Protein AF-A0A1R1YCR0-F1 (afdb_monomer_lite)

Structure (mmCIF, N/CA/C/O backbone):
data_AF-A0A1R1YCR0-F1
#
_entry.id   AF-A0A1R1YCR0-F1
#
loop_
_atom_site.group_PDB
_atom_site.id
_atom_site.type_symbol
_atom_site.label_atom_id
_atom_site.label_alt_id
_atom_site.label_comp_id
_atom_site.label_asym_id
_atom_site.label_entity_id
_atom_site.label_seq_id
_atom_site.pdbx_PDB_ins_code
_atom_site.Cartn_x
_atom_site.Cartn_y
_atom_site.Cartn_z
_atom_site.occupancy
_atom_site.B_iso_or_equiv
_atom_site.auth_seq_id
_atom_site.auth_comp_id
_atom_site.auth_asym_id
_atom_site.auth_atom_id
_atom_site.pdbx_PDB_model_num
ATOM 1 N N . MET A 1 1 ? -35.365 13.273 9.757 1.00 37.97 1 MET A N 1
ATOM 2 C CA . MET A 1 1 ? -34.864 12.516 8.587 1.00 37.97 1 MET A CA 1
ATOM 3 C C . MET A 1 1 ? -34.464 13.477 7.478 1.00 37.97 1 MET A C 1
ATOM 5 O O . MET A 1 1 ? -35.337 13.947 6.767 1.00 37.97 1 MET A O 1
ATOM 9 N N . ARG A 1 2 ? -33.170 13.772 7.326 1.00 24.50 2 ARG A N 1
ATOM 10 C CA . ARG A 1 2 ? -32.570 14.196 6.050 1.00 24.50 2 ARG A CA 1
ATOM 11 C C . ARG A 1 2 ? -31.136 13.676 6.030 1.00 24.50 2 ARG A C 1
ATOM 13 O O . ARG A 1 2 ? -30.317 14.077 6.846 1.00 24.50 2 ARG A O 1
ATOM 20 N N . CYS A 1 3 ? -30.905 12.703 5.159 1.00 26.38 3 CYS A N 1
ATOM 21 C CA . CYS A 1 3 ? -29.609 12.117 4.869 1.00 26.38 3 CYS A CA 1
ATOM 22 C C . CYS A 1 3 ? -29.002 12.961 3.743 1.00 26.38 3 CYS A C 1
ATOM 24 O O . CYS A 1 3 ? -29.562 12.992 2.650 1.00 26.38 3 CYS A O 1
ATOM 26 N N . SER A 1 4 ? -27.913 13.677 4.018 1.00 25.14 4 SER A N 1
ATOM 27 C CA . SER A 1 4 ? -27.133 14.367 2.988 1.00 25.14 4 SER A CA 1
ATOM 28 C C . SER A 1 4 ? -25.789 13.665 2.864 1.00 25.14 4 SER A C 1
ATOM 30 O O . SER A 1 4 ? -24.899 13.829 3.695 1.00 25.14 4 SER A O 1
ATOM 32 N N . ILE A 1 5 ? -25.679 12.841 1.827 1.00 32.78 5 ILE A N 1
ATOM 33 C CA . ILE A 1 5 ? -24.455 12.177 1.395 1.00 32.78 5 ILE A CA 1
ATOM 34 C C . ILE A 1 5 ? -23.605 13.232 0.678 1.00 32.78 5 ILE A C 1
ATOM 36 O O . ILE A 1 5 ? -23.916 13.620 -0.445 1.00 32.78 5 ILE A O 1
ATOM 40 N N . PHE A 1 6 ? -22.530 13.705 1.310 1.00 28.47 6 PHE A N 1
ATOM 41 C CA . PHE A 1 6 ? -21.482 14.451 0.610 1.00 28.47 6 PHE A CA 1
ATOM 42 C C . PHE A 1 6 ? -20.496 13.455 -0.001 1.00 28.47 6 PHE A C 1
ATOM 44 O O . PHE A 1 6 ? -19.500 13.057 0.599 1.00 28.47 6 PHE A O 1
ATOM 51 N N . MET A 1 7 ? -20.808 13.032 -1.222 1.00 32.19 7 MET A N 1
ATOM 52 C CA . MET A 1 7 ? -19.907 12.270 -2.072 1.00 32.19 7 MET A CA 1
ATOM 53 C C . MET A 1 7 ? -18.959 13.257 -2.759 1.00 32.19 7 MET A C 1
ATOM 55 O O . MET A 1 7 ? -19.236 13.766 -3.842 1.00 32.19 7 MET A O 1
ATOM 59 N N . SER A 1 8 ? -17.857 13.594 -2.090 1.00 30.38 8 SER A N 1
ATOM 60 C CA . SER A 1 8 ? -16.834 14.464 -2.669 1.00 30.38 8 SER A CA 1
ATOM 61 C C . SER A 1 8 ? -15.966 13.650 -3.633 1.00 30.38 8 SER A C 1
ATOM 63 O O . SER A 1 8 ? -14.950 13.067 -3.255 1.00 30.38 8 SER A O 1
ATOM 65 N N . TYR A 1 9 ? -16.404 13.556 -4.888 1.00 34.84 9 TYR A N 1
ATOM 66 C CA . TYR A 1 9 ? -15.553 13.129 -5.993 1.00 34.84 9 TYR A CA 1
ATOM 67 C C . TYR A 1 9 ? -14.630 14.284 -6.377 1.00 34.84 9 TYR A C 1
ATOM 69 O O . TYR A 1 9 ? -15.031 15.199 -7.093 1.00 34.84 9 TYR A O 1
ATOM 77 N N . LEU A 1 10 ? -13.372 14.231 -5.941 1.00 33.31 10 LEU A N 1
ATOM 78 C CA . LEU A 1 10 ? -12.332 15.082 -6.513 1.00 33.31 10 LEU A CA 1
ATOM 79 C C . LEU A 1 10 ? -1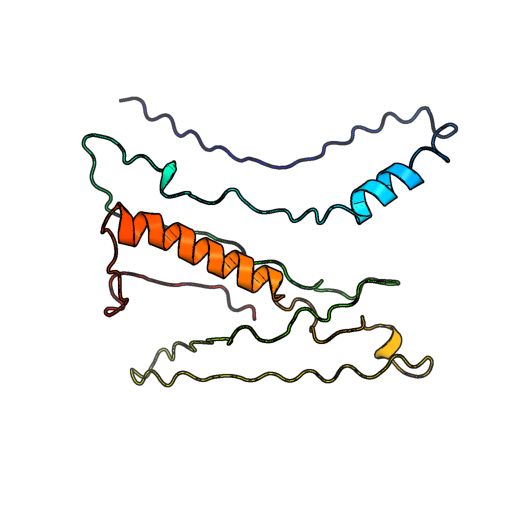1.817 14.427 -7.804 1.00 33.31 10 LEU A C 1
ATOM 81 O O . LEU A 1 10 ? -10.809 13.724 -7.824 1.00 33.31 10 LEU A O 1
ATOM 85 N N . LEU A 1 11 ? -12.563 14.629 -8.887 1.00 34.69 11 LEU A N 1
ATOM 86 C CA . LEU A 1 11 ? -12.087 14.419 -10.250 1.00 34.69 11 LEU A CA 1
ATOM 87 C C . LEU A 1 11 ? -11.070 15.522 -10.563 1.00 34.69 11 LEU A C 1
ATOM 89 O O . LEU A 1 11 ? -11.429 16.687 -10.714 1.00 34.69 11 LEU A O 1
ATOM 93 N N . CYS A 1 12 ? -9.790 15.166 -10.669 1.00 30.70 12 CYS A N 1
ATOM 94 C CA . CYS A 1 12 ? -8.795 16.043 -11.276 1.00 30.70 12 CYS A CA 1
ATOM 95 C C . CYS A 1 12 ? -9.013 16.028 -12.798 1.00 30.70 12 CYS A C 1
ATOM 97 O O . CYS A 1 12 ? -8.368 15.276 -13.524 1.00 30.70 12 CYS A O 1
ATOM 99 N N . THR A 1 13 ? -9.987 16.798 -13.282 1.00 32.66 13 THR A N 1
ATOM 100 C CA . THR A 1 13 ? -10.153 17.074 -14.713 1.00 32.66 13 THR A CA 1
ATOM 101 C C . THR A 1 13 ? -9.467 18.391 -15.039 1.00 32.66 13 THR A C 1
ATOM 103 O O . THR A 1 13 ? -10.007 19.462 -14.763 1.00 32.66 13 THR A O 1
ATOM 106 N N . VAL A 1 14 ? -8.292 18.326 -15.663 1.00 36.25 14 VAL A N 1
ATOM 107 C CA . VAL A 1 14 ? -7.721 19.474 -16.374 1.00 36.25 14 VAL A CA 1
ATOM 108 C C . VAL A 1 14 ? -8.507 19.624 -17.679 1.00 36.25 14 VAL A C 1
ATOM 110 O O . VAL A 1 14 ? -8.247 18.928 -18.656 1.00 36.25 14 VAL A O 1
ATOM 113 N N . ARG A 1 15 ? -9.523 20.495 -17.697 1.00 32.22 15 ARG A N 1
ATOM 114 C CA . ARG A 1 15 ? -10.155 20.948 -18.946 1.00 32.22 15 ARG A CA 1
ATOM 115 C C . ARG A 1 15 ? -9.304 22.079 -19.523 1.00 32.22 15 ARG A C 1
ATOM 117 O O . ARG A 1 15 ? -9.422 23.216 -19.081 1.00 32.22 15 ARG A O 1
ATOM 124 N N . MET A 1 16 ? -8.466 21.779 -20.513 1.00 36.22 16 MET A N 1
ATOM 125 C CA . MET A 1 16 ? -7.942 22.808 -21.413 1.00 36.22 16 MET A CA 1
ATOM 126 C C . MET A 1 16 ? -8.961 23.042 -22.529 1.00 36.22 16 MET A C 1
ATOM 128 O O . MET A 1 16 ? -9.135 22.206 -23.412 1.00 36.22 16 MET A O 1
ATOM 132 N N . ALA A 1 17 ? -9.666 24.170 -22.464 1.00 34.94 17 ALA A N 1
ATOM 133 C CA . ALA A 1 17 ? -10.416 24.689 -23.597 1.00 34.94 17 ALA A CA 1
ATOM 134 C C . ALA A 1 17 ? -9.426 25.411 -24.520 1.00 34.94 17 ALA A C 1
ATOM 136 O O . ALA A 1 17 ? -8.922 26.479 -24.175 1.00 34.94 17 ALA A O 1
ATOM 137 N N . TYR A 1 18 ? -9.119 24.822 -25.674 1.00 36.84 18 TYR A N 1
ATOM 138 C CA . TYR A 1 18 ? -8.359 25.506 -26.716 1.00 36.84 18 TYR A CA 1
ATOM 139 C C . TYR A 1 18 ? -9.325 26.277 -27.617 1.00 36.84 18 TYR A C 1
ATOM 141 O O . TYR A 1 18 ? -10.106 25.682 -28.357 1.00 36.84 18 TYR A O 1
ATOM 149 N N . SER A 1 19 ? -9.259 27.607 -27.544 1.00 33.28 19 SER A N 1
ATOM 150 C CA . SER A 1 19 ? -9.760 28.488 -28.599 1.00 33.28 19 SER A CA 1
ATOM 151 C C . SER A 1 19 ? -8.735 28.500 -29.736 1.00 33.28 19 SER A C 1
ATOM 153 O O . SER A 1 19 ? -7.570 28.861 -29.539 1.00 33.28 19 SER A O 1
ATOM 155 N N . LEU A 1 20 ? -9.156 28.037 -30.910 1.00 42.62 20 LEU A N 1
ATOM 156 C CA . LEU A 1 20 ? -8.367 27.990 -32.138 1.00 42.62 20 LEU A CA 1
ATOM 157 C C . LEU A 1 20 ? -8.283 29.389 -32.762 1.00 42.62 20 LEU A C 1
ATOM 159 O O . LEU A 1 20 ? -8.984 29.657 -33.727 1.00 42.62 20 LEU A O 1
ATOM 163 N N . GLU A 1 21 ? -7.441 30.287 -32.241 1.00 42.59 21 GLU A N 1
ATOM 164 C CA . GLU A 1 21 ? -7.148 31.516 -33.008 1.00 42.59 21 GLU A CA 1
ATOM 165 C C . GLU A 1 21 ? -5.769 32.167 -32.819 1.00 42.59 21 GLU A C 1
ATOM 167 O O . GLU A 1 21 ? -5.500 33.209 -33.409 1.00 42.59 21 GLU A O 1
ATOM 172 N N . LYS A 1 22 ? -4.824 31.583 -32.070 1.00 38.47 22 LYS A N 1
ATOM 173 C CA . LYS A 1 22 ? -3.468 32.169 -31.953 1.00 38.47 22 LYS A CA 1
ATOM 174 C C . LYS A 1 22 ? -2.359 31.121 -31.964 1.00 38.47 22 LYS A C 1
ATOM 176 O O . LYS A 1 22 ? -1.736 30.848 -30.944 1.00 38.47 22 LYS A O 1
ATOM 181 N N . GLN A 1 23 ? -2.076 30.555 -33.138 1.00 46.12 23 GLN A N 1
ATOM 182 C CA . GLN A 1 23 ? -1.000 29.567 -33.320 1.00 46.12 23 GLN A CA 1
ATOM 183 C C . GLN A 1 23 ? 0.409 30.151 -33.546 1.00 46.12 23 GLN A C 1
ATOM 185 O O . GLN A 1 23 ? 1.353 29.383 -33.688 1.00 46.12 23 GLN A O 1
ATOM 190 N N . HIS A 1 24 ? 0.616 31.473 -33.512 1.00 40.09 24 HIS A N 1
ATOM 191 C CA . HIS A 1 24 ? 1.923 32.052 -33.873 1.00 40.09 24 HIS A CA 1
ATOM 192 C C . HIS A 1 24 ? 2.760 32.677 -32.742 1.00 40.09 24 HIS A C 1
ATOM 194 O O . HIS A 1 24 ? 3.858 33.147 -33.018 1.00 40.09 24 HIS A O 1
ATOM 200 N N . ILE A 1 25 ? 2.321 32.641 -31.474 1.00 40.03 25 ILE A N 1
ATOM 201 C CA . ILE A 1 25 ? 3.043 33.304 -30.357 1.00 40.03 25 ILE A CA 1
ATOM 202 C C . ILE A 1 25 ? 3.624 32.313 -29.313 1.00 40.03 25 ILE A C 1
ATOM 204 O O . ILE A 1 25 ? 4.349 32.708 -28.408 1.00 40.03 25 ILE A O 1
ATOM 208 N N . PHE A 1 26 ? 3.418 30.999 -29.451 1.00 41.28 26 PHE A N 1
ATOM 209 C CA . PHE A 1 26 ? 3.773 30.014 -28.410 1.00 41.28 26 PHE A CA 1
ATOM 210 C C . PHE A 1 26 ? 4.989 29.128 -28.730 1.00 41.28 26 PHE A C 1
ATOM 212 O O . PHE A 1 26 ? 4.932 27.918 -28.528 1.00 41.28 26 PHE A O 1
ATOM 219 N N . LYS A 1 27 ? 6.102 29.689 -29.222 1.00 47.81 27 LYS A N 1
ATOM 220 C CA . LYS A 1 27 ? 7.340 28.895 -29.393 1.00 47.81 27 LYS A CA 1
ATOM 221 C C . LYS A 1 27 ? 8.345 28.990 -28.240 1.00 47.81 27 LYS A C 1
ATOM 223 O O . LYS A 1 27 ? 9.066 28.027 -28.040 1.00 47.81 27 LYS A O 1
ATOM 228 N N . ASN A 1 28 ? 8.324 30.047 -27.420 1.00 48.44 28 ASN A N 1
ATOM 229 C CA . ASN A 1 28 ? 9.403 30.277 -26.439 1.00 48.44 28 ASN A CA 1
ATOM 230 C C . ASN A 1 28 ? 8.971 30.282 -24.958 1.00 48.44 28 ASN A C 1
ATOM 232 O O . ASN A 1 28 ? 9.817 30.427 -24.090 1.00 48.44 28 ASN A O 1
ATOM 236 N N . ALA A 1 29 ? 7.683 30.108 -24.638 1.00 45.75 29 ALA A N 1
ATOM 237 C CA . ALA A 1 29 ? 7.198 30.101 -23.245 1.00 45.75 29 ALA A CA 1
ATOM 238 C C . ALA A 1 29 ? 7.023 28.690 -22.643 1.00 45.75 29 ALA A C 1
ATOM 240 O O . ALA A 1 29 ? 6.578 28.557 -21.506 1.00 45.75 29 ALA A O 1
ATOM 241 N N . ASN A 1 30 ? 7.331 27.633 -23.405 1.00 52.78 30 ASN A N 1
ATOM 242 C CA . ASN A 1 30 ? 7.097 26.249 -22.981 1.00 52.78 30 ASN A CA 1
ATOM 243 C C . ASN A 1 30 ? 8.341 25.556 -22.406 1.00 52.78 30 ASN A C 1
ATOM 245 O O . ASN A 1 30 ? 8.176 24.699 -21.546 1.00 52.78 30 ASN A O 1
ATOM 249 N N . GLU A 1 31 ? 9.566 25.908 -22.803 1.00 50.88 31 GLU A N 1
ATOM 250 C CA . GLU A 1 31 ? 10.759 25.193 -22.311 1.00 50.88 31 GLU A CA 1
ATOM 251 C C . GLU A 1 31 ? 10.987 25.386 -20.806 1.00 50.88 31 GLU A C 1
ATOM 253 O O . GLU A 1 31 ? 11.139 24.396 -20.091 1.00 50.88 31 GLU A O 1
ATOM 258 N N . ASP A 1 32 ? 10.877 26.614 -20.294 1.00 49.25 32 ASP A N 1
ATOM 259 C CA . ASP A 1 32 ? 11.042 26.894 -18.859 1.00 49.25 32 ASP A CA 1
ATOM 260 C C . ASP A 1 32 ? 9.921 26.289 -18.000 1.00 49.25 32 ASP A C 1
ATOM 262 O O . ASP A 1 32 ? 10.157 25.816 -16.883 1.00 49.25 32 ASP A O 1
ATOM 266 N N . TYR A 1 33 ? 8.687 26.239 -18.518 1.00 50.44 33 TYR A N 1
ATOM 267 C CA . TYR A 1 33 ? 7.570 25.631 -17.793 1.00 50.44 33 TYR A CA 1
ATOM 268 C C . TYR A 1 33 ? 7.761 24.115 -17.671 1.00 50.44 33 TYR A C 1
ATOM 270 O O . TYR A 1 33 ? 7.597 23.569 -16.577 1.00 50.44 33 TYR A O 1
ATOM 278 N N . PHE A 1 34 ? 8.187 23.451 -18.751 1.00 49.53 34 PHE A N 1
ATOM 279 C CA . PHE A 1 34 ? 8.523 22.026 -18.744 1.00 49.53 34 PHE A CA 1
ATOM 280 C C . PHE A 1 34 ? 9.769 21.718 -17.896 1.00 49.53 34 PHE A C 1
ATOM 282 O O . 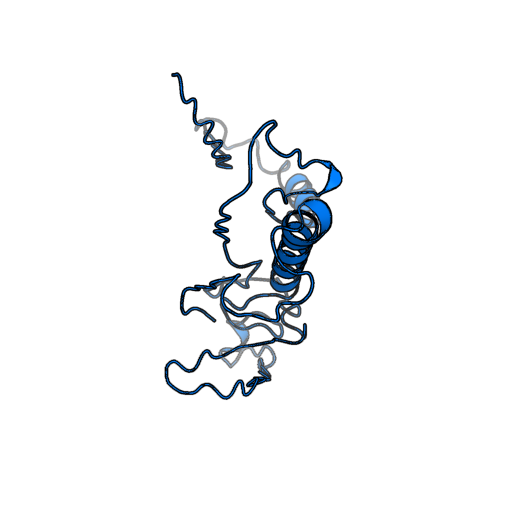PHE A 1 34 ? 9.766 20.719 -17.174 1.00 49.53 34 PHE A O 1
ATOM 289 N N . HIS A 1 35 ? 10.783 22.591 -17.878 1.00 49.78 35 HIS A N 1
ATOM 290 C CA . HIS A 1 35 ? 11.936 22.453 -16.979 1.00 49.78 35 HIS A CA 1
ATOM 291 C C . HIS A 1 35 ? 11.533 22.562 -15.497 1.00 49.78 35 HIS A C 1
ATOM 293 O O . HIS A 1 35 ? 11.934 21.721 -14.692 1.00 49.78 35 HIS A O 1
ATOM 299 N N . SER A 1 36 ? 10.639 23.496 -15.142 1.00 46.09 36 SER A N 1
ATOM 300 C CA . SER A 1 36 ? 10.119 23.627 -13.765 1.00 46.09 36 SER A CA 1
ATOM 301 C C . SER A 1 36 ? 9.240 22.448 -13.314 1.00 46.09 36 SER A C 1
ATOM 303 O O . SER A 1 36 ? 9.003 22.252 -12.116 1.00 46.09 36 SER A O 1
ATOM 305 N N . LEU A 1 37 ? 8.691 21.684 -14.265 1.00 49.56 37 LEU A N 1
ATOM 306 C CA . LEU A 1 37 ? 7.943 20.454 -13.999 1.00 49.56 37 LEU A CA 1
ATOM 307 C C . LEU A 1 37 ? 8.885 19.255 -13.840 1.00 49.56 37 LEU A C 1
ATOM 309 O O . LEU A 1 37 ? 8.583 18.368 -13.049 1.00 49.56 37 LEU A O 1
ATOM 313 N N . LYS A 1 38 ? 10.035 19.248 -14.528 1.00 47.62 38 LYS A N 1
ATOM 314 C CA . LYS A 1 38 ? 11.059 18.193 -14.438 1.00 47.62 38 LYS A CA 1
ATOM 315 C C . LYS A 1 38 ? 11.744 18.157 -13.065 1.00 47.62 38 LYS A C 1
ATOM 317 O O . LYS A 1 38 ? 12.094 17.086 -12.585 1.00 47.62 38 LYS A O 1
ATOM 322 N N . GLU A 1 39 ? 11.867 19.305 -12.397 1.00 49.97 39 GLU A N 1
ATOM 323 C CA . GLU A 1 39 ? 12.426 19.400 -11.036 1.00 49.97 39 GLU A CA 1
ATOM 324 C C . GLU A 1 39 ? 11.423 19.072 -9.922 1.00 49.97 39 GLU A C 1
ATOM 326 O O . GLU A 1 39 ? 11.794 18.865 -8.764 1.00 49.97 39 GLU A O 1
ATOM 331 N N . ARG A 1 40 ? 10.131 18.987 -10.248 1.00 50.62 40 ARG A N 1
ATOM 332 C CA . ARG A 1 40 ? 9.087 18.669 -9.281 1.00 50.62 40 ARG A CA 1
ATOM 333 C C . ARG A 1 40 ? 8.624 17.242 -9.517 1.00 50.62 40 ARG A C 1
ATOM 335 O O . ARG A 1 40 ? 7.911 16.955 -10.470 1.00 50.62 40 ARG A O 1
ATOM 342 N N . ASN A 1 41 ? 8.981 16.351 -8.593 1.00 55.56 41 ASN A N 1
ATOM 343 C CA . ASN A 1 41 ? 8.432 14.998 -8.486 1.00 55.56 41 ASN A CA 1
ATOM 344 C C . ASN A 1 41 ? 6.914 15.049 -8.203 1.00 55.56 41 ASN A C 1
ATOM 346 O O . ASN A 1 41 ? 6.457 14.770 -7.089 1.00 55.56 41 ASN A O 1
ATOM 350 N N . PHE A 1 42 ? 6.115 15.424 -9.204 1.00 64.56 42 PHE A N 1
ATOM 351 C CA . PHE A 1 42 ? 4.662 15.455 -9.144 1.00 64.56 42 PHE A CA 1
ATOM 352 C C . PHE A 1 42 ? 4.146 14.024 -9.114 1.00 64.56 42 PHE A C 1
ATOM 354 O O . PHE A 1 42 ? 3.871 13.390 -10.127 1.00 64.56 42 PHE A O 1
ATOM 361 N N . THR A 1 43 ? 4.018 13.498 -7.904 1.00 68.19 43 THR A N 1
ATOM 362 C CA . THR A 1 43 ? 3.353 12.225 -7.676 1.00 68.19 43 THR A CA 1
ATOM 363 C C . THR A 1 43 ? 1.904 12.491 -7.308 1.00 68.19 43 THR A C 1
ATOM 365 O O . THR A 1 43 ? 1.613 13.042 -6.248 1.00 68.19 43 THR A O 1
ATOM 368 N N . CYS A 1 44 ? 0.978 12.074 -8.172 1.00 74.62 44 CYS A N 1
ATOM 369 C CA . CYS A 1 44 ? -0.443 12.066 -7.845 1.00 74.62 44 CYS A CA 1
ATOM 370 C C . CYS A 1 44 ? -0.682 11.075 -6.698 1.00 74.62 44 CYS A C 1
ATOM 372 O O . CYS A 1 44 ? -0.634 9.860 -6.890 1.00 74.62 44 CYS A O 1
ATOM 374 N N . LYS A 1 45 ? -0.914 11.595 -5.492 1.00 80.75 45 LYS A N 1
ATOM 375 C CA . LYS A 1 45 ? -1.235 10.808 -4.299 1.00 80.75 45 LYS A CA 1
ATOM 376 C C . LYS A 1 45 ? -2.572 11.283 -3.752 1.00 80.75 45 LYS A C 1
ATOM 378 O O . LYS A 1 45 ? -2.785 12.481 -3.590 1.00 80.75 45 LYS A O 1
ATOM 383 N N . ALA A 1 46 ? -3.465 10.343 -3.460 1.00 82.56 46 ALA A N 1
ATOM 384 C CA . ALA A 1 46 ? -4.691 10.659 -2.742 1.00 82.56 46 ALA A CA 1
ATOM 385 C C . ALA A 1 46 ? -4.357 11.160 -1.327 1.00 82.56 46 ALA A C 1
ATOM 387 O O . ALA A 1 46 ? -3.367 10.727 -0.724 1.00 82.56 46 ALA A O 1
ATOM 388 N N . LYS A 1 47 ? -5.193 12.058 -0.793 1.00 87.94 47 LYS A N 1
ATOM 389 C CA . LYS A 1 47 ? -5.089 12.490 0.603 1.00 87.94 47 LYS A CA 1
ATOM 390 C C . LYS A 1 47 ? -5.277 11.272 1.510 1.00 87.94 47 LYS A C 1
ATOM 392 O O . LYS A 1 47 ? -6.257 10.543 1.372 1.00 87.94 47 LYS A O 1
ATOM 397 N N . LYS A 1 48 ? -4.326 11.050 2.416 1.00 89.88 48 LYS A N 1
ATOM 398 C CA . LYS A 1 48 ? -4.381 9.971 3.405 1.00 89.88 48 LYS A CA 1
ATOM 399 C C . LYS A 1 48 ? -5.172 10.427 4.627 1.00 89.88 48 LYS A C 1
ATOM 401 O O . LYS A 1 48 ? -5.302 11.623 4.888 1.00 89.88 48 LYS A O 1
ATOM 406 N N . ILE A 1 49 ? -5.715 9.461 5.357 1.00 92.88 49 ILE A N 1
ATOM 407 C CA . ILE A 1 49 ? -6.370 9.712 6.635 1.00 92.88 49 ILE A CA 1
ATOM 408 C C . ILE A 1 49 ? -5.295 9.909 7.709 1.00 92.88 49 ILE A C 1
ATOM 410 O O . ILE A 1 49 ? -4.455 9.042 7.923 1.00 92.88 49 ILE A O 1
ATOM 414 N N . GLU A 1 50 ? -5.291 11.052 8.383 1.00 94.75 50 GLU A N 1
ATOM 415 C CA . GLU A 1 50 ? -4.304 11.327 9.428 1.00 94.75 50 GLU A CA 1
ATOM 416 C C . GLU A 1 50 ? -4.958 11.214 10.798 1.00 94.75 50 GLU A C 1
ATOM 418 O O . GLU A 1 50 ? -5.993 11.837 11.050 1.00 94.75 50 GLU A O 1
ATOM 423 N N . SER A 1 51 ? -4.333 10.449 11.696 1.00 95.19 51 SER A N 1
ATOM 424 C CA . SER A 1 51 ? -4.853 10.200 13.047 1.00 95.19 51 SER A CA 1
ATOM 425 C C . SER A 1 51 ? -5.076 11.497 13.837 1.00 95.19 51 SER A C 1
ATOM 427 O O . SER A 1 51 ? -6.054 11.612 14.575 1.00 95.19 51 SER A O 1
ATOM 429 N N . SER A 1 52 ? -4.246 12.520 13.610 1.00 94.94 52 SER A N 1
ATOM 430 C CA . SER A 1 52 ? -4.389 13.850 14.218 1.00 94.94 52 SER A CA 1
ATOM 431 C C . SER A 1 52 ? -5.647 14.603 13.775 1.00 94.94 52 SER A C 1
ATOM 433 O O . SER A 1 52 ? -6.198 15.371 14.554 1.00 94.94 52 SER A O 1
ATOM 435 N N . THR A 1 53 ? -6.121 14.372 12.548 1.00 95.50 53 THR A N 1
ATOM 436 C CA . THR A 1 53 ? -7.262 15.098 11.954 1.00 95.50 53 THR A CA 1
ATOM 437 C C . THR A 1 53 ? -8.558 14.296 11.935 1.00 95.50 53 THR A C 1
ATOM 439 O O . THR A 1 53 ? -9.614 14.841 11.629 1.00 95.50 53 THR A O 1
ATOM 442 N N . TYR A 1 54 ? -8.493 12.998 12.230 1.00 94.94 54 TYR A N 1
ATOM 443 C CA . TYR A 1 54 ? -9.672 12.148 12.262 1.00 94.94 54 TYR A CA 1
ATOM 444 C C . TYR A 1 54 ? -10.480 12.380 13.540 1.00 94.94 54 TYR A C 1
ATOM 446 O O . TYR A 1 54 ? -9.974 12.139 14.639 1.00 94.94 54 TYR A O 1
ATOM 454 N N . THR A 1 55 ? -11.746 12.758 13.400 1.00 95.38 55 THR A N 1
ATOM 455 C CA . THR A 1 55 ? -12.673 12.928 14.525 1.00 95.38 55 THR A CA 1
ATOM 456 C C . THR A 1 55 ? -13.786 11.886 14.413 1.00 95.38 55 THR A C 1
ATOM 458 O O . THR A 1 55 ? -14.478 11.865 13.393 1.00 95.38 55 THR A O 1
ATOM 461 N N . PRO A 1 56 ? -13.960 11.001 15.414 1.00 93.19 56 PRO A N 1
ATOM 462 C CA . PRO A 1 56 ? -15.096 10.087 15.454 1.00 93.19 56 PRO A CA 1
ATOM 463 C C . PRO A 1 56 ? -16.415 10.857 15.477 1.00 93.19 56 PRO A C 1
ATOM 465 O O . PRO A 1 56 ? -16.500 11.932 16.066 1.00 93.19 56 PRO A O 1
ATOM 468 N N . LEU A 1 57 ? -17.453 10.294 14.865 1.00 94.44 57 LEU A N 1
ATOM 469 C CA . LEU A 1 57 ? -18.790 10.868 14.942 1.00 94.44 57 LEU A CA 1
ATOM 470 C C . LEU A 1 57 ? -19.336 10.713 16.374 1.00 94.44 57 LEU A C 1
ATOM 472 O O . LEU A 1 57 ? -19.348 9.609 16.923 1.00 94.44 57 LEU A O 1
ATOM 476 N N . GLU A 1 58 ? -19.786 11.817 16.969 1.00 95.88 58 GLU A N 1
ATOM 477 C CA . GLU A 1 58 ? -20.335 11.835 18.328 1.00 95.88 58 GLU A CA 1
ATOM 478 C C . GLU A 1 58 ? -21.568 10.933 18.457 1.00 95.88 58 GLU A C 1
ATOM 480 O O . GLU A 1 58 ? -22.364 10.807 17.525 1.00 95.88 58 GLU A O 1
ATOM 485 N N . ASN A 1 59 ? -21.733 10.308 19.628 1.00 96.12 59 ASN A N 1
ATOM 486 C CA . ASN A 1 59 ? -22.851 9.407 19.938 1.00 96.12 59 ASN A CA 1
ATOM 487 C C . ASN A 1 59 ? -23.035 8.269 18.917 1.00 96.12 59 ASN A C 1
ATOM 489 O O . ASN A 1 59 ? -24.154 7.833 18.647 1.00 96.12 59 ASN A O 1
ATOM 493 N N . SER A 1 60 ? -21.935 7.789 18.335 1.00 95.81 60 SER A N 1
ATOM 494 C CA . SER A 1 60 ? -21.945 6.695 17.369 1.00 95.81 60 SER A CA 1
ATOM 495 C C . SER A 1 60 ? -20.855 5.670 17.669 1.00 95.81 60 SER A C 1
ATOM 497 O O . SER A 1 60 ? -19.858 5.962 18.331 1.00 95.81 60 SER A O 1
ATOM 499 N N . THR A 1 61 ? -21.043 4.451 17.167 1.00 95.38 61 THR A N 1
ATOM 500 C CA . THR A 1 61 ? -20.068 3.364 17.284 1.00 95.38 61 THR A CA 1
ATOM 501 C C . THR A 1 61 ? -19.672 2.901 15.891 1.00 95.38 61 THR A C 1
ATOM 503 O O . THR A 1 61 ? -20.528 2.618 15.052 1.00 95.38 61 THR A O 1
ATOM 506 N N . LEU A 1 62 ? -18.366 2.825 15.633 1.00 95.69 62 LEU A N 1
ATOM 507 C CA . LEU A 1 62 ? -17.847 2.277 14.387 1.00 95.69 62 LEU A CA 1
ATOM 508 C C . LEU A 1 62 ? -18.085 0.762 14.361 1.00 95.69 62 LEU A C 1
ATOM 510 O O . LEU A 1 62 ? -17.591 0.047 15.225 1.00 95.69 62 LEU A O 1
ATOM 514 N N . VAL A 1 63 ? -18.823 0.283 13.358 1.00 95.62 63 VAL A N 1
ATOM 515 C CA . VAL A 1 63 ? -19.158 -1.146 13.211 1.00 95.62 63 VAL A CA 1
ATOM 516 C C . VAL A 1 63 ? -18.449 -1.819 12.039 1.00 95.62 63 VAL A C 1
ATOM 518 O O . VAL A 1 63 ? -18.288 -3.036 12.034 1.00 95.62 63 VAL A O 1
ATOM 521 N N . PHE A 1 64 ? -18.038 -1.054 11.024 1.00 95.25 64 PHE A N 1
ATOM 522 C CA . PHE A 1 64 ? -17.483 -1.605 9.792 1.00 95.25 64 PHE A CA 1
ATOM 523 C C . PHE A 1 64 ? -16.630 -0.583 9.038 1.00 95.25 64 PHE A C 1
ATOM 525 O O . PHE A 1 64 ? -16.971 0.598 8.976 1.00 95.2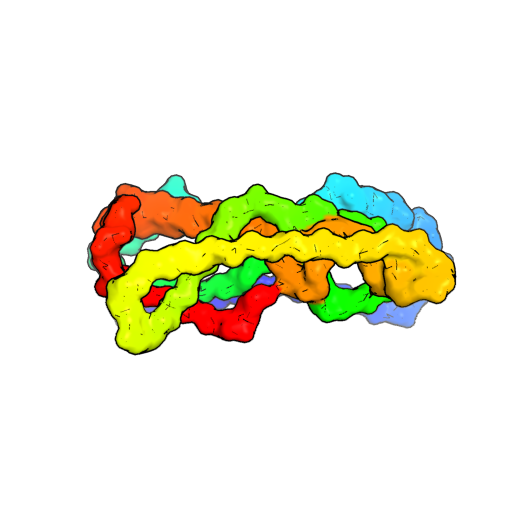5 64 PHE A O 1
ATOM 532 N N . VAL A 1 65 ? -15.547 -1.058 8.418 1.00 95.38 65 VAL A N 1
ATOM 533 C CA . VAL A 1 65 ? -14.671 -0.268 7.545 1.00 95.38 65 VAL A CA 1
ATOM 534 C C . VAL A 1 65 ? -14.457 -1.033 6.242 1.00 95.38 65 VAL A C 1
ATOM 536 O O . VAL A 1 65 ? -14.048 -2.192 6.253 1.00 95.38 65 VAL A O 1
ATOM 539 N N . GLN A 1 66 ? -14.682 -0.363 5.111 1.00 96.12 66 GLN A N 1
ATOM 540 C CA . GLN A 1 66 ? -14.331 -0.868 3.787 1.00 96.12 66 GLN A CA 1
ATOM 541 C C . GLN A 1 66 ? -13.288 0.048 3.157 1.00 96.12 66 GLN A C 1
ATOM 543 O O . GLN A 1 66 ? -13.498 1.253 3.033 1.00 96.12 66 GLN A O 1
ATOM 548 N N . VAL A 1 67 ? -12.171 -0.537 2.729 1.00 94.19 67 VAL A N 1
ATOM 549 C CA . VAL A 1 67 ? -11.112 0.181 2.019 1.00 94.19 67 VAL A CA 1
ATOM 550 C C . VAL A 1 67 ? -11.074 -0.314 0.582 1.00 94.19 67 VAL A C 1
ATOM 552 O O . VAL A 1 67 ? -10.771 -1.478 0.329 1.00 94.19 67 VAL A O 1
ATOM 555 N N . LEU A 1 68 ? -11.362 0.584 -0.358 1.00 94.06 68 LEU A N 1
ATOM 556 C CA . LEU A 1 68 ? -11.112 0.371 -1.777 1.00 94.06 68 LEU A CA 1
ATOM 557 C C . LEU A 1 68 ? -9.903 1.215 -2.172 1.00 94.06 68 LEU A C 1
ATOM 559 O O . LEU A 1 68 ? -9.934 2.439 -2.071 1.00 94.06 68 LEU A O 1
ATOM 563 N N . THR A 1 69 ? -8.833 0.562 -2.612 1.00 93.00 69 THR A N 1
ATOM 564 C CA . THR A 1 69 ? -7.611 1.244 -3.040 1.00 93.00 69 THR A CA 1
ATOM 565 C C . THR A 1 69 ? -7.173 0.750 -4.405 1.00 93.00 69 THR A C 1
ATOM 567 O O . THR A 1 69 ? -7.323 -0.423 -4.742 1.00 93.00 69 THR A O 1
ATOM 570 N N . ARG A 1 70 ? -6.579 1.656 -5.182 1.00 92.81 70 ARG A N 1
ATOM 571 C CA . ARG A 1 70 ? -5.773 1.286 -6.343 1.00 92.81 70 ARG A CA 1
ATOM 572 C C . ARG A 1 70 ? -4.405 0.779 -5.871 1.00 92.81 70 ARG A C 1
ATOM 574 O O . ARG A 1 70 ? -3.978 1.067 -4.751 1.00 92.81 70 ARG A O 1
ATOM 581 N N . HIS A 1 71 ? -3.714 0.052 -6.743 1.00 92.19 71 HIS A N 1
ATOM 582 C CA . HIS A 1 71 ? -2.282 -0.206 -6.617 1.00 92.19 71 HIS A CA 1
ATOM 583 C C . HIS A 1 71 ? -1.472 1.106 -6.481 1.00 92.19 71 HIS A C 1
ATOM 585 O O . HIS A 1 71 ? -1.925 2.176 -6.896 1.00 92.19 71 HIS A O 1
ATOM 591 N N . GLY A 1 72 ? -0.252 1.022 -5.941 1.00 91.19 72 GLY A N 1
ATOM 592 C CA . GLY A 1 72 ? 0.695 2.146 -5.923 1.00 91.19 72 GLY A CA 1
ATOM 593 C C . GLY A 1 72 ? 1.286 2.445 -7.307 1.00 91.19 72 GLY A C 1
ATOM 594 O O . GLY A 1 72 ? 0.874 1.858 -8.304 1.00 91.19 72 GLY A O 1
ATOM 595 N N . ALA A 1 73 ? 2.260 3.348 -7.392 1.00 91.56 73 ALA A N 1
ATOM 596 C CA . ALA A 1 73 ? 2.987 3.631 -8.633 1.00 91.56 73 ALA A CA 1
ATOM 597 C C . ALA A 1 73 ? 3.544 2.354 -9.305 1.00 91.56 73 ALA A C 1
ATOM 599 O O . ALA A 1 73 ? 4.130 1.497 -8.643 1.00 91.56 73 ALA A O 1
ATOM 600 N N . ARG A 1 74 ? 3.356 2.237 -10.625 1.00 90.25 74 ARG A N 1
ATOM 601 C CA . ARG A 1 74 ? 3.824 1.117 -11.459 1.00 90.25 74 ARG A CA 1
ATOM 602 C C . ARG A 1 74 ? 4.633 1.656 -12.635 1.00 90.25 74 ARG A C 1
ATOM 604 O O . ARG A 1 74 ? 4.482 2.827 -12.985 1.00 90.25 74 ARG A O 1
ATOM 611 N N . THR A 1 75 ? 5.454 0.810 -13.241 1.00 88.50 75 THR A N 1
ATOM 612 C CA . THR A 1 75 ? 6.019 1.094 -14.563 1.00 88.50 75 THR A CA 1
ATOM 613 C C . THR A 1 75 ? 4.914 1.078 -15.631 1.00 88.50 75 THR A C 1
ATOM 615 O O . THR A 1 75 ? 3.821 0.549 -15.384 1.00 88.50 75 THR A O 1
ATOM 618 N N . PRO A 1 76 ? 5.143 1.668 -16.816 1.00 88.75 76 PRO A N 1
ATOM 619 C CA . PRO A 1 76 ? 4.185 1.613 -17.916 1.00 88.75 76 PRO A CA 1
ATOM 620 C C . PRO A 1 76 ? 3.846 0.170 -18.315 1.00 88.75 76 PRO A C 1
ATOM 622 O O . PRO A 1 76 ? 4.683 -0.719 -18.246 1.00 88.75 76 PRO A O 1
ATOM 625 N N . ILE A 1 77 ? 2.618 -0.092 -18.757 1.00 89.06 77 ILE A N 1
ATOM 626 C CA . ILE A 1 77 ? 2.221 -1.430 -19.244 1.00 89.06 77 ILE A CA 1
ATOM 627 C C . ILE A 1 77 ? 2.653 -1.692 -20.695 1.00 89.06 77 ILE A C 1
ATOM 629 O O . ILE A 1 77 ? 2.705 -2.838 -21.129 1.00 89.06 77 ILE A O 1
ATOM 633 N N . TYR A 1 78 ? 2.987 -0.631 -21.430 1.00 86.50 78 TYR A N 1
ATOM 634 C CA . TYR A 1 78 ? 3.465 -0.684 -22.806 1.00 86.50 78 TYR A CA 1
ATOM 635 C C . TYR A 1 78 ? 4.806 0.032 -22.905 1.00 86.50 78 TYR A C 1
ATOM 637 O O . TYR A 1 78 ? 5.071 0.976 -22.161 1.00 86.50 78 TYR A O 1
ATOM 645 N N . LEU A 1 79 ? 5.632 -0.412 -23.847 1.00 80.56 79 LEU A N 1
ATOM 646 C CA . LEU A 1 79 ? 6.872 0.271 -24.185 1.00 80.56 79 LEU A CA 1
ATOM 647 C C . LEU A 1 79 ? 6.529 1.595 -24.865 1.00 80.56 79 LEU A C 1
ATOM 649 O O . LEU A 1 79 ? 5.845 1.620 -25.889 1.00 80.56 79 LEU A O 1
ATOM 653 N N . ILE A 1 80 ? 6.996 2.689 -24.278 1.00 80.12 80 ILE A N 1
ATOM 654 C CA . ILE A 1 80 ? 6.866 4.021 -24.856 1.00 80.12 80 ILE A CA 1
ATOM 655 C C . ILE A 1 80 ? 8.116 4.246 -25.707 1.00 80.12 80 ILE A C 1
ATOM 657 O O . ILE A 1 80 ? 9.241 4.087 -25.232 1.00 80.12 80 ILE A O 1
ATOM 661 N N . GLN A 1 81 ? 7.930 4.546 -26.995 1.00 72.88 81 GLN A N 1
ATOM 662 C CA . GLN A 1 81 ? 9.058 4.843 -27.876 1.00 72.88 81 GLN A CA 1
ATOM 663 C C . GLN A 1 81 ? 9.787 6.088 -27.370 1.00 72.88 81 GLN A C 1
ATOM 665 O O . GLN A 1 81 ? 9.147 7.086 -27.048 1.00 72.88 81 GLN A O 1
ATOM 670 N N . ASN A 1 82 ? 11.118 6.024 -27.348 1.00 72.94 82 ASN A N 1
ATOM 671 C CA . ASN A 1 82 ? 11.985 7.099 -26.858 1.00 72.94 82 ASN A CA 1
ATOM 672 C C . ASN A 1 82 ? 11.743 7.463 -25.382 1.00 72.94 82 ASN A C 1
ATOM 674 O O . ASN A 1 82 ? 11.940 8.607 -24.988 1.00 72.94 82 ASN A O 1
ATOM 678 N N . GLU A 1 83 ? 11.315 6.499 -24.563 1.00 76.56 83 GLU A N 1
ATOM 679 C CA . GLU A 1 83 ? 11.336 6.653 -23.110 1.00 76.56 83 GLU A CA 1
ATOM 680 C C . GLU A 1 83 ? 12.788 6.758 -22.623 1.00 76.56 83 GLU A C 1
ATOM 682 O O . GLU A 1 83 ? 13.584 5.832 -22.801 1.00 76.56 83 GLU A O 1
ATOM 687 N N . GLU A 1 84 ? 13.126 7.896 -22.020 1.00 75.38 84 GLU A N 1
ATOM 688 C CA . GLU A 1 84 ? 14.460 8.176 -21.476 1.00 75.38 84 GLU A CA 1
ATOM 689 C C . GLU A 1 84 ? 14.551 7.892 -19.971 1.00 75.38 84 GLU A C 1
ATOM 691 O O . GLU A 1 84 ? 15.633 7.985 -19.399 1.00 75.38 84 GLU A O 1
ATOM 696 N N . ASN A 1 85 ? 13.436 7.556 -19.310 1.00 79.50 85 ASN A N 1
ATOM 697 C CA . ASN A 1 85 ? 13.458 7.248 -17.886 1.00 79.50 85 ASN A CA 1
ATOM 698 C C . ASN A 1 85 ? 14.113 5.891 -17.606 1.00 79.50 85 ASN A C 1
ATOM 700 O O . ASN A 1 85 ? 13.712 4.853 -18.141 1.00 79.50 85 ASN A O 1
ATOM 704 N N . ASP A 1 86 ? 15.051 5.906 -16.663 1.00 81.06 86 ASP A N 1
ATOM 705 C CA . ASP A 1 86 ? 15.665 4.705 -16.121 1.00 81.06 86 ASP A CA 1
ATOM 706 C C . ASP A 1 86 ? 14.824 4.136 -14.966 1.00 81.06 86 ASP A C 1
ATOM 708 O O . ASP A 1 86 ? 14.594 4.781 -13.938 1.00 81.06 86 ASP A O 1
ATOM 712 N N . TRP A 1 87 ? 14.391 2.883 -15.093 1.00 84.25 87 TRP A N 1
ATOM 713 C CA . TRP A 1 87 ? 13.535 2.202 -14.121 1.00 84.25 87 TRP A CA 1
ATOM 714 C C . TRP A 1 87 ? 14.345 1.285 -13.192 1.00 84.25 87 TRP A C 1
ATOM 716 O O . TRP A 1 87 ? 14.141 0.072 -13.162 1.00 84.25 87 TRP A O 1
ATOM 726 N N . TYR A 1 88 ? 15.278 1.852 -12.417 1.00 80.94 88 TYR A N 1
ATOM 727 C CA . TYR A 1 88 ? 16.064 1.129 -11.388 1.00 80.94 88 TYR A CA 1
ATOM 728 C C . TYR A 1 88 ? 15.390 1.092 -10.001 1.00 80.94 88 TYR A C 1
ATOM 730 O O . TYR A 1 88 ? 16.032 0.853 -8.976 1.00 80.94 88 TYR A O 1
ATOM 738 N N . ASN A 1 89 ? 14.085 1.349 -9.943 1.00 83.69 89 ASN A N 1
ATOM 739 C CA . ASN A 1 89 ? 13.317 1.480 -8.707 1.00 83.69 89 ASN A CA 1
ATOM 740 C C . ASN A 1 89 ? 12.318 0.335 -8.501 1.00 83.69 89 ASN A C 1
ATOM 742 O O . ASN A 1 89 ? 11.267 0.549 -7.901 1.00 83.69 89 ASN A O 1
ATOM 746 N N . CYS A 1 90 ? 12.613 -0.861 -9.003 1.00 79.50 90 CYS A N 1
ATOM 747 C CA . CYS A 1 90 ? 11.878 -2.082 -8.664 1.00 79.50 90 CYS A CA 1
ATOM 748 C C . CYS A 1 90 ? 12.709 -3.008 -7.774 1.00 79.50 90 CYS A C 1
ATOM 750 O O . CYS A 1 90 ? 12.616 -4.232 -7.866 1.00 79.50 90 CYS A O 1
ATOM 752 N N . SER A 1 91 ? 13.529 -2.407 -6.916 1.00 71.69 91 SER A N 1
ATOM 753 C CA . SER A 1 91 ? 14.442 -3.087 -6.010 1.00 71.69 91 SER A CA 1
ATOM 754 C C . SER A 1 91 ? 13.700 -3.608 -4.763 1.00 71.69 91 SER A C 1
ATOM 756 O O . SER A 1 91 ? 12.476 -3.569 -4.646 1.00 71.69 91 SER A O 1
ATOM 758 N N . TYR A 1 92 ? 14.416 -4.204 -3.812 1.00 58.66 92 TYR A N 1
ATOM 759 C CA . TYR A 1 92 ? 13.781 -4.887 -2.682 1.00 58.66 92 TYR A CA 1
ATOM 760 C C . TYR A 1 92 ? 13.186 -3.918 -1.638 1.00 58.66 92 TYR A C 1
ATOM 762 O O . TYR A 1 92 ? 13.896 -3.324 -0.832 1.00 58.66 92 TYR A O 1
ATOM 770 N N . LEU A 1 93 ? 11.859 -3.908 -1.515 1.00 51.62 93 LEU A N 1
ATOM 771 C CA . LEU A 1 93 ? 11.209 -4.011 -0.206 1.00 51.62 93 LEU A CA 1
ATOM 772 C C . LEU A 1 93 ? 10.768 -5.465 -0.101 1.00 51.62 93 LEU A C 1
ATOM 774 O O . LEU A 1 93 ? 10.111 -5.922 -1.025 1.00 51.62 93 LEU A O 1
ATOM 778 N N . LYS A 1 94 ? 11.152 -6.186 0.964 1.00 55.06 94 LYS A N 1
ATOM 779 C CA . LYS A 1 94 ? 10.789 -7.599 1.202 1.00 55.06 94 LYS A CA 1
ATOM 780 C C . LYS A 1 94 ? 9.361 -7.877 0.717 1.00 55.06 94 LYS A C 1
ATOM 782 O O . LYS A 1 94 ? 8.404 -7.445 1.359 1.00 55.06 94 LYS A O 1
ATOM 787 N N . GLU A 1 95 ? 9.237 -8.526 -0.439 1.00 58.53 95 GLU A N 1
ATOM 788 C CA . GLU A 1 95 ? 7.940 -8.814 -1.039 1.00 58.53 95 GLU A CA 1
ATOM 789 C C . GLU A 1 95 ? 7.342 -9.993 -0.278 1.00 58.53 95 GLU A C 1
ATOM 791 O O . GLU A 1 95 ? 7.737 -11.145 -0.452 1.00 58.53 95 GLU A O 1
ATOM 796 N N . TYR A 1 96 ? 6.421 -9.690 0.632 1.00 58.19 96 TYR A N 1
ATOM 797 C CA . TYR A 1 96 ? 5.598 -10.706 1.268 1.00 58.19 96 TYR A CA 1
ATOM 798 C C . TYR A 1 96 ? 4.451 -11.013 0.312 1.00 58.19 96 TYR A C 1
ATOM 800 O O . TYR A 1 96 ? 3.457 -10.292 0.265 1.00 58.19 96 TYR A O 1
ATOM 808 N N . SER A 1 97 ? 4.623 -12.055 -0.493 1.00 56.75 97 SER A N 1
ATOM 809 C CA . SER A 1 97 ? 3.529 -12.624 -1.270 1.00 56.75 97 SER A CA 1
ATOM 810 C C . SER A 1 97 ? 2.891 -13.731 -0.439 1.00 56.75 97 SER A C 1
ATOM 812 O O . SER A 1 97 ? 3.527 -14.737 -0.144 1.00 56.75 97 SER A O 1
ATOM 814 N N . ALA A 1 98 ? 1.642 -13.533 -0.025 1.00 57.72 98 ALA A N 1
ATOM 815 C CA . ALA A 1 98 ? 0.841 -14.592 0.567 1.00 57.72 98 ALA A CA 1
ATOM 816 C C . ALA A 1 98 ? -0.009 -15.206 -0.546 1.00 57.72 98 ALA A C 1
ATOM 818 O O . ALA A 1 98 ? -0.904 -14.552 -1.079 1.00 57.72 98 ALA A O 1
ATOM 819 N N . ILE A 1 99 ? 0.291 -16.449 -0.922 1.00 56.09 99 ILE A N 1
ATOM 820 C CA . ILE A 1 99 ? -0.602 -17.235 -1.772 1.00 56.09 99 ILE A CA 1
ATOM 821 C C . ILE A 1 99 ? -1.608 -17.885 -0.828 1.00 56.09 99 ILE A C 1
ATOM 823 O O . ILE A 1 99 ? -1.264 -18.804 -0.086 1.00 56.09 99 ILE A O 1
ATOM 827 N N . GLU A 1 100 ? -2.842 -17.383 -0.814 1.00 56.59 100 GLU A N 1
ATOM 828 C CA . GLU A 1 100 ? -3.917 -18.035 -0.073 1.00 56.59 100 GLU A CA 1
ATOM 829 C C . GLU A 1 100 ? -4.309 -19.312 -0.823 1.00 56.59 100 GLU A C 1
ATOM 831 O O . GLU A 1 100 ? -4.974 -19.285 -1.861 1.00 56.59 100 GLU A O 1
ATOM 836 N N . ASN A 1 101 ? -3.835 -20.452 -0.324 1.00 50.62 101 ASN A N 1
ATOM 837 C CA . ASN A 1 101 ? -4.207 -21.745 -0.865 1.00 50.62 101 ASN A CA 1
ATOM 838 C C . ASN A 1 101 ? -5.617 -22.076 -0.364 1.00 50.62 101 ASN A C 1
ATOM 840 O O . ASN A 1 101 ? -5.805 -22.346 0.821 1.00 50.62 101 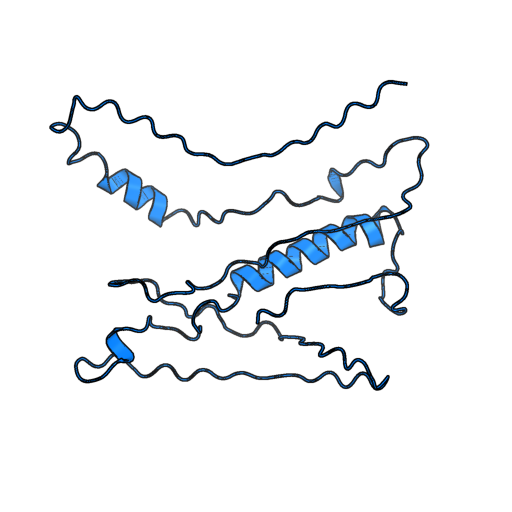ASN A O 1
ATOM 844 N N . LYS A 1 102 ? -6.612 -22.057 -1.260 1.00 56.06 102 LYS A N 1
ATOM 845 C CA . LYS A 1 102 ? -8.038 -22.272 -0.934 1.00 56.06 102 LYS A CA 1
ATOM 846 C C . LYS A 1 102 ? -8.317 -23.570 -0.158 1.00 56.06 102 LYS A C 1
ATOM 848 O O . LYS A 1 102 ? -9.375 -23.676 0.452 1.00 56.06 102 LYS A O 1
ATOM 853 N N . ASN A 1 103 ? -7.385 -24.530 -0.183 1.00 54.59 103 ASN A N 1
ATOM 854 C CA . ASN A 1 103 ? -7.606 -25.896 0.286 1.00 54.59 103 ASN A CA 1
ATOM 855 C C . ASN A 1 103 ? -6.680 -26.383 1.416 1.00 54.59 103 ASN A C 1
ATOM 857 O O . ASN A 1 103 ? -6.890 -27.503 1.856 1.00 54.59 103 ASN A O 1
ATOM 861 N N . ASN A 1 104 ? -5.689 -25.621 1.905 1.00 48.62 104 ASN A N 1
ATOM 862 C CA . ASN A 1 104 ? -4.806 -26.106 2.982 1.00 48.62 104 ASN A CA 1
ATOM 863 C C . ASN A 1 104 ? -4.385 -24.996 3.955 1.00 48.62 104 ASN A C 1
ATOM 865 O O . ASN A 1 104 ? -3.797 -23.989 3.570 1.00 48.62 104 ASN A O 1
ATOM 869 N N . SER A 1 105 ? -4.657 -25.237 5.237 1.00 47.81 105 SER A N 1
ATOM 870 C CA . SER A 1 105 ? -4.456 -24.363 6.400 1.00 47.81 105 SER A CA 1
ATOM 871 C C . SER A 1 105 ? -3.000 -24.214 6.867 1.00 47.81 105 SER A C 1
ATOM 873 O O . SER A 1 105 ? -2.745 -23.535 7.860 1.00 47.81 105 SER A O 1
ATOM 875 N N . SER A 1 106 ? -2.022 -24.795 6.170 1.00 48.38 106 SER A N 1
ATOM 876 C CA . SER A 1 106 ? -0.608 -24.552 6.461 1.00 48.38 106 SER A CA 1
ATOM 877 C C . SER A 1 106 ? -0.147 -23.283 5.743 1.00 48.38 106 SER A C 1
ATOM 879 O O . SER A 1 106 ? 0.137 -23.304 4.542 1.00 48.38 106 SER A O 1
ATOM 881 N N . GLN A 1 107 ? -0.085 -22.179 6.489 1.00 50.88 107 GLN A N 1
ATOM 882 C CA . GLN A 1 107 ? 0.526 -20.909 6.093 1.00 50.88 107 GLN A CA 1
ATOM 883 C C . GLN A 1 107 ? 2.030 -21.087 5.822 1.00 50.88 107 GLN A C 1
ATOM 885 O O . GLN A 1 107 ? 2.877 -20.680 6.612 1.00 50.88 107 GLN A O 1
ATOM 890 N N . ASN A 1 108 ? 2.390 -21.696 4.698 1.00 49.19 108 ASN A N 1
ATOM 891 C CA . ASN A 1 108 ? 3.751 -21.601 4.198 1.00 49.19 108 ASN A CA 1
ATOM 892 C C . ASN A 1 108 ? 3.860 -20.251 3.486 1.00 49.19 108 ASN A C 1
ATOM 894 O O . ASN A 1 108 ? 3.320 -20.074 2.395 1.00 49.19 108 ASN A O 1
ATOM 898 N N . GLU A 1 109 ? 4.517 -19.279 4.125 1.00 54.44 109 GLU A N 1
ATOM 899 C CA . GLU A 1 109 ? 4.917 -18.025 3.482 1.00 54.44 109 GLU A CA 1
ATOM 900 C C . GLU A 1 109 ? 5.826 -18.348 2.285 1.00 54.44 109 GLU A C 1
ATOM 902 O O . GLU A 1 109 ? 7.037 -18.525 2.432 1.00 54.44 109 GLU A O 1
ATOM 907 N N . ILE A 1 110 ? 5.260 -18.444 1.082 1.00 54.22 110 ILE A N 1
ATOM 908 C CA . ILE A 1 110 ? 6.056 -18.614 -0.133 1.00 54.22 110 ILE A CA 1
ATOM 909 C C . ILE A 1 110 ? 6.690 -17.262 -0.461 1.00 54.22 110 ILE A C 1
ATOM 911 O O . ILE A 1 110 ? 6.059 -16.360 -1.011 1.00 54.22 110 ILE A O 1
ATOM 915 N N . ARG A 1 111 ? 7.972 -17.118 -0.124 1.00 56.19 111 ARG A N 1
ATOM 916 C CA . ARG A 1 111 ? 8.777 -15.956 -0.511 1.00 56.19 111 ARG A CA 1
ATOM 917 C C . ARG A 1 111 ? 9.293 -16.162 -1.928 1.00 56.19 111 ARG A C 1
ATOM 919 O O . ARG A 1 111 ? 10.214 -16.944 -2.147 1.00 56.19 111 ARG A O 1
ATOM 926 N N . ILE A 1 112 ? 8.702 -15.459 -2.888 1.00 57.47 112 ILE A N 1
ATOM 927 C CA . ILE A 1 112 ? 9.173 -15.458 -4.274 1.00 57.47 112 ILE A CA 1
ATOM 928 C C . ILE A 1 112 ? 10.240 -14.370 -4.407 1.00 57.47 112 ILE A C 1
ATOM 930 O O . ILE A 1 112 ? 9.963 -13.198 -4.172 1.00 57.47 112 ILE A O 1
ATOM 934 N N . ASN A 1 113 ? 11.457 -14.759 -4.785 1.00 59.53 113 ASN A N 1
ATOM 935 C CA . ASN A 1 113 ? 12.503 -13.821 -5.180 1.00 59.53 113 ASN A CA 1
ATOM 936 C C . ASN A 1 113 ? 12.569 -13.781 -6.714 1.00 59.53 113 ASN A C 1
ATOM 938 O O . ASN A 1 113 ? 12.857 -14.802 -7.339 1.00 59.53 113 ASN A O 1
ATOM 942 N N . LYS A 1 114 ? 12.255 -12.631 -7.321 1.00 60.25 114 LYS A N 1
ATOM 943 C CA . LYS A 1 114 ? 12.313 -12.434 -8.776 1.00 60.25 114 LYS A CA 1
ATOM 944 C C . LYS A 1 114 ? 13.542 -11.601 -9.124 1.00 60.25 114 LYS A C 1
ATOM 946 O O . LYS A 1 114 ? 13.616 -10.429 -8.769 1.00 60.25 114 LYS A O 1
ATOM 951 N N . ASN A 1 115 ? 14.470 -12.197 -9.866 1.00 58.84 115 ASN A N 1
ATOM 952 C CA . ASN A 1 115 ? 15.607 -11.490 -10.446 1.00 58.84 115 ASN A CA 1
ATOM 953 C C . ASN A 1 115 ? 15.329 -11.232 -11.929 1.00 58.84 115 ASN A C 1
ATOM 955 O O . ASN A 1 115 ? 15.115 -12.180 -12.686 1.00 58.84 115 ASN A O 1
ATOM 959 N N . TYR A 1 116 ? 15.351 -9.967 -12.349 1.00 61.91 116 TYR A N 1
ATOM 960 C CA . TYR A 1 116 ? 15.224 -9.593 -13.756 1.00 61.91 116 TYR A CA 1
ATOM 961 C C . TYR A 1 116 ? 16.602 -9.290 -14.341 1.00 61.91 116 TYR A C 1
ATOM 963 O O . TYR A 1 116 ? 17.349 -8.474 -13.805 1.00 61.91 116 TYR A O 1
ATOM 971 N N . LEU A 1 117 ? 16.926 -9.942 -15.456 1.00 61.75 117 LEU A N 1
ATOM 972 C CA . LEU A 1 117 ? 18.104 -9.639 -16.262 1.00 61.75 117 LEU A CA 1
ATOM 973 C C . LEU A 1 117 ? 17.639 -8.869 -17.499 1.00 61.75 117 LEU A C 1
ATOM 975 O O . LEU A 1 117 ? 17.111 -9.470 -18.434 1.00 61.75 117 LEU A O 1
ATOM 979 N N . ILE A 1 118 ? 17.812 -7.545 -17.504 1.00 63.56 118 ILE A N 1
ATOM 980 C CA . ILE A 1 118 ? 17.573 -6.733 -18.703 1.00 63.56 118 ILE A CA 1
ATOM 981 C C . ILE A 1 118 ? 18.878 -6.695 -19.515 1.00 63.56 118 ILE A C 1
ATOM 983 O O . ILE A 1 118 ? 19.907 -6.256 -18.992 1.00 63.56 118 ILE A O 1
ATOM 987 N N . PRO A 1 119 ? 18.894 -7.181 -20.772 1.00 64.00 119 PRO A N 1
ATOM 988 C CA . PRO A 1 119 ? 20.095 -7.150 -21.598 1.00 64.00 119 PRO A CA 1
ATOM 989 C C . PRO A 1 119 ? 20.543 -5.707 -21.846 1.00 64.00 119 PRO A C 1
ATOM 991 O O . PRO A 1 119 ? 19.712 -4.842 -22.117 1.00 64.00 119 PRO A O 1
ATOM 994 N N . LYS A 1 120 ? 21.858 -5.451 -21.833 1.00 70.50 120 LYS A N 1
ATOM 995 C CA . LYS A 1 120 ? 22.409 -4.130 -22.185 1.00 70.50 120 LYS A CA 1
ATOM 996 C C . LYS A 1 120 ? 21.885 -3.672 -23.552 1.00 70.50 120 LYS A C 1
ATOM 998 O O . LYS A 1 120 ? 21.747 -4.494 -24.469 1.00 70.50 120 LYS A O 1
ATOM 1003 N N . LYS A 1 121 ? 21.614 -2.369 -23.700 1.00 71.56 121 LYS A N 1
ATOM 1004 C CA . LYS A 1 121 ? 21.189 -1.775 -24.977 1.00 71.56 121 LYS A CA 1
ATOM 1005 C C . LYS A 1 121 ? 22.200 -2.111 -26.077 1.00 71.56 121 LYS A C 1
ATOM 1007 O O . LYS A 1 121 ? 23.380 -1.793 -25.964 1.00 71.56 121 LYS A O 1
ATOM 1012 N N . ASN A 1 122 ? 21.741 -2.763 -27.142 1.00 74.94 122 ASN A N 1
ATOM 1013 C CA . ASN A 1 122 ? 22.537 -3.053 -28.331 1.00 74.94 122 ASN A CA 1
ATOM 1014 C C . ASN A 1 122 ? 21.704 -2.712 -29.577 1.00 74.94 122 ASN A C 1
ATOM 1016 O O . ASN A 1 122 ? 20.516 -3.013 -29.655 1.00 74.94 122 ASN A O 1
ATOM 1020 N N . LYS A 1 123 ? 22.327 -2.061 -30.567 1.00 74.06 123 LYS A N 1
ATOM 1021 C CA . LYS A 1 123 ? 21.661 -1.647 -31.814 1.00 74.06 123 LYS A CA 1
ATOM 1022 C C . LYS A 1 123 ? 21.149 -2.832 -32.645 1.00 74.06 123 LYS A C 1
ATOM 1024 O O . LYS A 1 123 ? 20.238 -2.642 -33.447 1.00 74.06 123 LYS A O 1
ATOM 1029 N N . HIS A 1 124 ? 21.719 -4.022 -32.450 1.00 77.38 124 HIS A N 1
ATOM 1030 C CA . HIS A 1 124 ? 21.452 -5.222 -33.247 1.00 77.38 124 HIS A CA 1
ATOM 1031 C C . HIS A 1 124 ? 20.455 -6.202 -32.614 1.00 77.38 124 HIS A C 1
ATOM 1033 O O . HIS A 1 124 ? 20.154 -7.225 -33.221 1.00 77.38 124 HIS A O 1
ATOM 1039 N N . ASN A 1 125 ? 19.942 -5.930 -31.413 1.00 76.12 125 ASN A N 1
ATOM 1040 C CA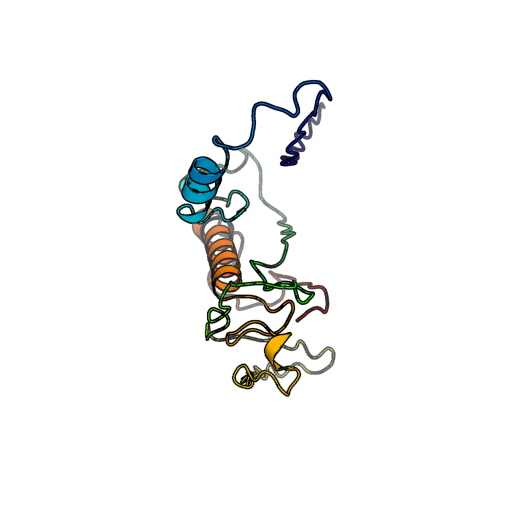 . ASN A 1 125 ? 18.958 -6.791 -30.760 1.00 76.12 125 ASN A CA 1
ATOM 1041 C C . ASN A 1 125 ? 17.712 -5.990 -30.345 1.00 76.12 125 ASN A C 1
ATOM 1043 O O . ASN A 1 125 ? 17.606 -4.779 -30.554 1.00 76.12 125 ASN A O 1
ATOM 1047 N N . LEU A 1 126 ? 16.746 -6.686 -29.749 1.00 72.19 126 LEU A N 1
ATOM 1048 C CA . LEU A 1 126 ? 15.505 -6.071 -29.289 1.00 72.19 126 LEU A CA 1
ATOM 1049 C C . LEU A 1 126 ? 15.674 -5.246 -28.003 1.00 72.19 126 LEU A C 1
ATOM 1051 O O . LEU A 1 126 ? 14.722 -4.576 -27.618 1.00 72.19 126 LEU A O 1
ATOM 1055 N N . SER A 1 127 ? 16.852 -5.227 -27.354 1.00 71.25 127 SER A N 1
ATOM 1056 C CA . SER A 1 127 ? 17.034 -4.520 -26.074 1.00 71.25 127 SER A CA 1
ATOM 1057 C C . SER A 1 127 ? 16.861 -3.006 -26.199 1.00 71.25 127 SER A C 1
ATOM 1059 O O . SER A 1 127 ? 16.464 -2.364 -25.236 1.00 71.25 127 SER A O 1
ATOM 1061 N N . ARG A 1 128 ? 17.035 -2.442 -27.403 1.00 71.50 128 ARG A N 1
ATOM 1062 C CA . ARG A 1 128 ? 16.741 -1.028 -27.701 1.00 71.50 128 ARG A CA 1
ATOM 1063 C C . ARG A 1 128 ? 15.273 -0.627 -27.512 1.00 71.50 128 ARG A C 1
ATOM 1065 O O . ARG A 1 128 ? 14.992 0.559 -27.410 1.00 71.50 128 ARG A O 1
ATOM 1072 N N . PHE A 1 129 ? 14.351 -1.590 -27.552 1.00 72.25 129 PHE A N 1
ATOM 1073 C CA . PHE A 1 129 ? 12.923 -1.331 -27.364 1.00 72.25 129 PHE A CA 1
ATOM 1074 C C . PHE A 1 129 ? 12.521 -1.343 -25.890 1.00 72.25 129 PHE A C 1
ATOM 1076 O O . PHE A 1 129 ? 11.445 -0.859 -25.563 1.00 72.25 129 PHE A O 1
ATOM 1083 N N . TYR A 1 130 ? 13.372 -1.877 -25.014 1.00 71.75 130 TYR A N 1
ATOM 1084 C CA . TYR A 1 130 ? 13.137 -1.901 -23.579 1.00 71.75 130 TYR A CA 1
ATOM 1085 C C . TYR A 1 130 ? 13.783 -0.678 -22.929 1.00 71.75 130 TYR A C 1
ATOM 1087 O O . TYR A 1 130 ? 14.845 -0.213 -23.354 1.00 71.75 130 TYR A O 1
ATOM 1095 N N . TRP A 1 131 ? 13.145 -0.164 -21.881 1.00 76.12 131 TRP A N 1
ATOM 1096 C CA . TRP A 1 131 ? 13.786 0.810 -21.007 1.00 76.12 131 TRP A CA 1
ATOM 1097 C C . TRP A 1 131 ? 14.948 0.168 -20.244 1.00 76.12 131 TRP A C 1
ATOM 1099 O O . TRP A 1 131 ? 14.997 -1.052 -20.052 1.00 76.12 131 TRP A O 1
ATOM 1109 N N . GLU A 1 132 ? 15.879 0.994 -19.776 1.00 76.44 132 GLU A N 1
ATOM 1110 C CA . GLU A 1 132 ? 16.914 0.535 -18.849 1.00 76.44 132 GLU A CA 1
ATOM 1111 C C . GLU A 1 132 ? 16.334 0.404 -17.444 1.00 76.44 132 GLU A C 1
ATOM 1113 O O . GLU A 1 132 ? 15.413 1.133 -17.072 1.00 76.44 132 GLU A O 1
ATOM 1118 N N . GLY A 1 133 ? 16.844 -0.545 -16.657 1.00 78.38 133 GLY A N 1
ATOM 1119 C CA . GLY A 1 133 ? 16.392 -0.706 -15.282 1.00 78.38 133 GLY A CA 1
ATOM 1120 C C . GLY A 1 133 ? 16.410 -2.131 -14.751 1.00 78.38 133 GLY A C 1
ATOM 1121 O O . GLY A 1 133 ? 17.031 -3.038 -15.302 1.00 78.38 133 GLY A O 1
ATOM 1122 N N . ASN A 1 134 ? 15.679 -2.313 -13.655 1.00 79.19 134 ASN A N 1
ATOM 1123 C CA . ASN A 1 134 ? 15.404 -3.601 -13.022 1.00 79.19 134 ASN A CA 1
ATOM 1124 C C . ASN A 1 134 ? 13.897 -3.898 -12.908 1.00 79.19 134 ASN A C 1
ATOM 1126 O O . ASN A 1 134 ? 13.498 -4.814 -12.191 1.00 79.19 134 ASN A O 1
ATOM 1130 N N . CYS A 1 135 ? 13.067 -3.125 -13.612 1.00 81.75 135 CYS A N 1
ATOM 1131 C CA . CYS A 1 135 ? 11.616 -3.255 -13.633 1.00 81.75 135 CYS A CA 1
ATOM 1132 C C . CYS A 1 135 ? 11.096 -3.952 -14.900 1.00 81.75 135 CYS A C 1
ATOM 1134 O O . CYS A 1 135 ? 11.497 -3.606 -16.012 1.00 81.75 135 CYS A O 1
ATOM 1136 N N . ALA A 1 136 ? 10.112 -4.837 -14.744 1.00 82.56 136 ALA A N 1
ATOM 1137 C CA . ALA A 1 136 ? 9.280 -5.365 -15.824 1.00 82.56 136 ALA A CA 1
ATOM 1138 C C . ALA A 1 136 ? 8.137 -4.404 -16.201 1.00 82.56 136 ALA A C 1
ATOM 1140 O O . ALA A 1 136 ? 7.813 -3.479 -15.449 1.00 82.56 136 ALA A O 1
ATOM 1141 N N . LEU A 1 137 ? 7.513 -4.633 -17.364 1.00 85.19 137 LEU A N 1
ATOM 1142 C CA . LEU A 1 137 ? 6.330 -3.890 -17.816 1.00 85.19 137 LEU A CA 1
ATOM 1143 C C . LEU A 1 137 ? 5.199 -4.002 -16.797 1.00 85.19 137 LEU A C 1
ATOM 1145 O O . LEU A 1 137 ? 4.874 -5.090 -16.323 1.00 85.19 137 LEU A O 1
ATOM 1149 N N . GLY A 1 138 ? 4.593 -2.867 -16.473 1.00 87.44 138 GLY A N 1
ATOM 1150 C CA . GLY A 1 138 ? 3.500 -2.796 -15.528 1.00 87.44 138 GLY A CA 1
ATOM 1151 C C . GLY A 1 138 ? 3.871 -3.225 -14.116 1.00 87.44 138 GLY A C 1
ATOM 1152 O O . GLY A 1 138 ? 2.948 -3.465 -13.365 1.00 87.44 138 GLY A O 1
ATOM 1153 N N . GLN A 1 139 ? 5.135 -3.363 -13.715 1.00 87.31 139 GLN A N 1
ATOM 1154 C CA . GLN A 1 139 ? 5.529 -3.806 -12.372 1.00 87.31 139 GLN A CA 1
ATOM 1155 C C . GLN A 1 139 ? 5.313 -2.713 -11.313 1.00 87.31 139 GLN A C 1
ATOM 1157 O O . GLN A 1 139 ? 5.518 -1.528 -11.572 1.00 87.31 139 GLN A O 1
ATOM 1162 N N . LEU A 1 140 ? 4.929 -3.102 -10.091 1.00 88.31 140 LEU A N 1
ATOM 1163 C CA . LEU A 1 140 ? 4.877 -2.198 -8.937 1.00 88.31 140 LEU A CA 1
ATOM 1164 C C . LEU A 1 140 ? 6.285 -1.711 -8.550 1.00 88.31 140 LEU A C 1
ATOM 1166 O O . LEU A 1 140 ? 7.155 -2.517 -8.217 1.00 88.31 140 LEU A O 1
ATOM 1170 N N . THR A 1 141 ? 6.489 -0.393 -8.544 1.00 89.00 141 THR A N 1
ATOM 1171 C CA . THR A 1 141 ? 7.775 0.225 -8.183 1.00 89.00 141 THR A CA 1
ATOM 1172 C C . THR A 1 141 ? 7.921 0.375 -6.670 1.00 89.00 141 THR A C 1
ATOM 1174 O O . THR A 1 141 ? 6.946 0.306 -5.919 1.00 89.00 141 THR A O 1
ATOM 1177 N N . ASP A 1 142 ? 9.129 0.654 -6.194 1.00 87.25 142 ASP A N 1
ATOM 1178 C CA . ASP A 1 142 ? 9.450 0.887 -4.782 1.00 87.25 142 ASP A CA 1
ATOM 1179 C C . ASP A 1 142 ? 8.711 2.094 -4.218 1.00 87.25 142 ASP A C 1
ATOM 1181 O O . ASP A 1 142 ? 8.237 2.077 -3.079 1.00 87.25 142 ASP A O 1
ATOM 1185 N N . LEU A 1 143 ? 8.518 3.117 -5.052 1.00 88.75 143 LEU A N 1
ATOM 1186 C CA . LEU A 1 143 ? 7.637 4.230 -4.739 1.00 88.75 143 LEU A CA 1
ATOM 1187 C C . LEU A 1 143 ? 6.203 3.739 -4.501 1.00 88.75 143 LEU A C 1
ATOM 1189 O O . LEU A 1 143 ? 5.579 4.137 -3.518 1.00 88.75 143 LEU A O 1
ATOM 1193 N N . GLY A 1 144 ? 5.680 2.871 -5.369 1.00 90.06 144 GLY A N 1
ATOM 1194 C CA . GLY A 1 144 ? 4.344 2.297 -5.222 1.00 90.06 144 GLY A CA 1
ATOM 1195 C C . GLY A 1 144 ? 4.194 1.438 -3.970 1.00 90.06 144 GLY A C 1
ATOM 1196 O O . GLY A 1 144 ? 3.223 1.590 -3.225 1.00 90.06 144 GLY A O 1
ATOM 1197 N N . LYS A 1 145 ? 5.189 0.597 -3.681 1.00 88.50 145 LYS A N 1
ATOM 1198 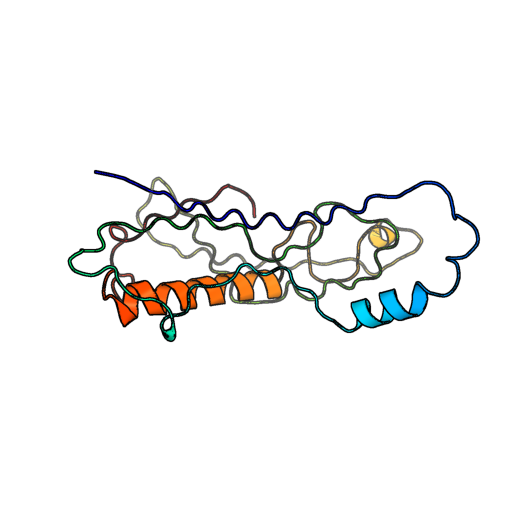C CA . LYS A 1 145 ? 5.268 -0.193 -2.443 1.00 88.50 145 LYS A CA 1
ATOM 1199 C C . LYS A 1 145 ? 5.269 0.716 -1.208 1.00 88.50 145 LYS A C 1
ATOM 1201 O O . LYS A 1 145 ? 4.515 0.482 -0.265 1.00 88.50 145 LYS A O 1
ATOM 1206 N N . SER A 1 146 ? 6.067 1.786 -1.226 1.00 89.69 146 SER A N 1
ATOM 1207 C CA . SER A 1 146 ? 6.139 2.771 -0.141 1.00 89.69 146 SER A CA 1
ATOM 1208 C C . SER A 1 146 ? 4.802 3.492 0.073 1.00 89.69 146 SER A C 1
ATOM 1210 O O . SER A 1 146 ? 4.314 3.578 1.198 1.00 89.69 146 SER A O 1
ATOM 1212 N N . GLN A 1 147 ? 4.135 3.910 -1.009 1.00 90.88 147 GLN A N 1
ATOM 1213 C CA . GLN A 1 147 ? 2.806 4.527 -0.947 1.00 90.88 147 GLN A CA 1
ATOM 1214 C C . GLN A 1 147 ? 1.777 3.628 -0.248 1.00 90.88 147 GLN A C 1
ATOM 1216 O O . GLN A 1 147 ? 1.043 4.109 0.618 1.00 90.88 147 GLN A O 1
ATOM 1221 N N . LEU A 1 148 ? 1.739 2.337 -0.597 1.00 91.31 148 LEU A N 1
ATOM 1222 C CA . LEU A 1 148 ? 0.826 1.366 0.013 1.00 91.31 148 LEU A CA 1
ATOM 1223 C C . LEU A 1 148 ? 1.196 1.061 1.470 1.00 91.31 148 LEU A C 1
ATOM 1225 O O . LEU A 1 148 ? 0.312 0.980 2.322 1.00 91.31 148 LEU A O 1
ATOM 1229 N N . LYS A 1 149 ? 2.492 0.957 1.785 1.00 90.94 149 LYS A N 1
ATOM 1230 C CA . LYS A 1 149 ? 2.972 0.796 3.165 1.00 90.94 149 LYS A CA 1
ATOM 1231 C C . LYS A 1 149 ? 2.543 1.970 4.039 1.00 90.94 149 LYS A C 1
ATOM 1233 O O . LYS A 1 149 ? 2.064 1.766 5.152 1.00 90.94 149 LYS A O 1
ATOM 1238 N N . ASP A 1 150 ? 2.692 3.190 3.540 1.00 92.62 150 ASP A N 1
ATOM 1239 C CA . ASP A 1 150 ? 2.282 4.383 4.268 1.00 92.62 150 ASP A CA 1
ATOM 1240 C C . ASP A 1 150 ? 0.762 4.478 4.419 1.00 92.62 150 ASP A C 1
ATOM 1242 O O . ASP A 1 150 ? 0.292 4.917 5.465 1.00 92.62 150 ASP A O 1
ATOM 1246 N N . LEU A 1 151 ? -0.009 4.057 3.409 1.00 94.00 151 LEU A N 1
ATOM 1247 C CA . LEU A 1 151 ? -1.463 3.933 3.533 1.00 94.00 151 LEU A CA 1
ATOM 1248 C C . LEU A 1 151 ? -1.822 2.955 4.660 1.00 94.00 151 LEU A C 1
ATOM 1250 O O . LEU A 1 151 ? -2.615 3.297 5.531 1.00 94.00 151 LEU A O 1
ATOM 1254 N N . GLY A 1 152 ? -1.194 1.777 4.695 1.00 92.94 152 GLY A N 1
ATOM 1255 C CA . GLY A 1 152 ? -1.396 0.795 5.761 1.00 92.94 152 GLY A CA 1
ATOM 1256 C C . GLY A 1 152 ? -1.063 1.341 7.154 1.00 92.94 152 GLY A C 1
ATOM 1257 O O . GLY A 1 152 ? -1.833 1.133 8.089 1.00 92.94 152 GLY A O 1
ATOM 1258 N N . LYS A 1 153 ? 0.037 2.096 7.293 1.00 94.06 153 LYS A N 1
ATOM 1259 C CA . LYS A 1 153 ? 0.381 2.793 8.548 1.00 94.06 153 LYS A CA 1
ATOM 1260 C C . LYS A 1 153 ? -0.697 3.797 8.954 1.00 94.06 153 LYS A C 1
ATOM 1262 O O . LYS A 1 153 ? -1.157 3.775 10.084 1.00 94.06 153 LYS A O 1
ATOM 1267 N N . SER A 1 154 ? -1.122 4.648 8.025 1.00 96.00 154 SER A N 1
ATOM 1268 C CA . SER A 1 154 ? -2.162 5.657 8.255 1.00 96.00 154 SER A CA 1
ATOM 1269 C C . SER A 1 154 ? -3.485 5.016 8.711 1.00 96.00 154 SER A C 1
ATOM 1271 O O . SER A 1 154 ? -4.067 5.448 9.706 1.00 96.00 154 SER A O 1
ATOM 1273 N N . LEU A 1 155 ? -3.903 3.919 8.070 1.00 95.44 155 LEU A N 1
ATOM 1274 C CA . LEU A 1 155 ? -5.073 3.138 8.483 1.00 95.44 155 LEU A CA 1
ATOM 1275 C C . LEU A 1 155 ? -4.895 2.521 9.878 1.00 95.44 155 LEU A C 1
ATOM 1277 O O . LEU A 1 155 ? -5.813 2.595 10.691 1.00 95.44 155 LEU A O 1
ATOM 1281 N N . ARG A 1 156 ? -3.722 1.953 10.183 1.00 95.00 156 ARG A N 1
ATOM 1282 C CA . ARG A 1 156 ? -3.409 1.390 11.507 1.00 95.00 156 ARG A CA 1
ATOM 1283 C C . ARG A 1 156 ? -3.481 2.448 12.609 1.00 95.00 156 ARG A C 1
ATOM 1285 O O . ARG A 1 156 ? -4.108 2.204 13.635 1.00 95.00 156 ARG A O 1
ATOM 1292 N N . ASN A 1 157 ? -2.901 3.623 12.383 1.00 96.56 157 ASN A N 1
ATOM 1293 C CA . ASN A 1 157 ? -2.881 4.704 13.369 1.00 96.56 157 ASN A CA 1
ATOM 1294 C C . ASN A 1 157 ? -4.299 5.161 13.753 1.00 96.56 157 ASN A C 1
ATOM 1296 O O . ASN A 1 157 ? -4.532 5.598 14.877 1.00 96.56 157 ASN A O 1
ATOM 1300 N N . VAL A 1 158 ? -5.254 5.084 12.821 1.00 96.75 158 VAL A N 1
ATOM 1301 C CA . VAL A 1 158 ? -6.656 5.432 13.081 1.00 96.75 158 VAL A CA 1
ATOM 1302 C C . VAL A 1 158 ? -7.402 4.239 13.668 1.00 96.75 158 VAL A C 1
ATOM 1304 O O . VAL A 1 158 ? -7.890 4.307 14.790 1.00 96.75 158 VAL A O 1
ATOM 1307 N N . TYR A 1 159 ? -7.494 3.139 12.925 1.00 95.69 159 TYR A N 1
ATOM 1308 C CA . TYR A 1 159 ? -8.416 2.055 13.252 1.00 95.69 159 TYR A CA 1
ATOM 1309 C C . TYR A 1 159 ? -7.868 1.086 14.301 1.00 95.69 159 TYR A C 1
ATOM 1311 O O . TYR A 1 159 ? -8.657 0.506 15.033 1.00 95.69 159 TYR A O 1
ATOM 1319 N N . ALA A 1 160 ? -6.552 0.919 14.422 1.00 94.00 160 ALA A N 1
ATOM 1320 C CA . ALA A 1 160 ? -5.973 0.083 15.473 1.00 94.00 160 ALA A CA 1
ATOM 1321 C C . ALA A 1 160 ? -5.638 0.918 16.712 1.00 94.00 160 ALA A C 1
ATOM 1323 O O . ALA A 1 160 ? -6.093 0.616 17.803 1.00 94.00 160 ALA A O 1
ATOM 1324 N N . GLU A 1 161 ? -4.869 1.993 16.544 1.00 95.94 161 GLU A N 1
ATOM 1325 C CA . GLU A 1 161 ? -4.276 2.705 17.684 1.00 95.94 161 GLU A CA 1
ATOM 1326 C C . GLU A 1 161 ? -5.226 3.739 18.297 1.00 95.94 161 GLU A C 1
ATOM 1328 O O . GLU A 1 161 ? -5.420 3.755 19.509 1.00 95.94 161 GLU A O 1
ATOM 1333 N N . LYS A 1 162 ? -5.845 4.600 17.477 1.00 95.38 162 LYS A N 1
ATOM 1334 C CA . LYS A 1 162 ? -6.739 5.652 17.985 1.00 95.38 162 LYS A CA 1
ATOM 1335 C C . LYS A 1 162 ? -8.107 5.117 18.403 1.00 95.38 162 LYS A C 1
ATOM 1337 O O . LYS A 1 162 ? -8.648 5.556 19.412 1.00 95.38 162 LYS A O 1
ATOM 1342 N N . LEU A 1 163 ? -8.689 4.224 17.603 1.00 95.19 163 LEU A N 1
ATOM 1343 C CA . LEU A 1 163 ? -10.052 3.728 17.816 1.00 95.19 163 LEU A CA 1
ATOM 1344 C C . LEU A 1 163 ? -10.121 2.372 18.513 1.00 95.19 163 LEU A C 1
ATOM 1346 O O . LEU A 1 163 ? -11.208 2.003 18.944 1.00 95.19 163 LEU A O 1
ATOM 1350 N N . ASN A 1 164 ? -9.011 1.627 18.599 1.00 94.06 164 ASN A N 1
ATOM 1351 C CA . ASN A 1 164 ? -9.005 0.238 19.077 1.00 94.06 164 ASN A CA 1
ATOM 1352 C C . ASN A 1 164 ? -10.071 -0.638 18.384 1.00 94.06 164 ASN A C 1
ATOM 1354 O O . ASN A 1 164 ? -10.669 -1.513 19.002 1.00 94.06 164 ASN A O 1
ATOM 1358 N N . PHE A 1 165 ? -10.343 -0.377 17.100 1.00 93.44 165 PHE A N 1
ATOM 1359 C CA . PHE A 1 165 ? -11.342 -1.096 16.302 1.00 93.44 165 PHE A CA 1
ATOM 1360 C C . PHE A 1 165 ? -10.802 -2.432 15.767 1.00 93.44 165 PHE A C 1
ATOM 1362 O O . PHE A 1 165 ? -11.566 -3.375 15.582 1.00 93.44 165 PHE A O 1
ATOM 1369 N N . ILE A 1 166 ? -9.490 -2.519 15.528 1.00 91.81 166 ILE A N 1
ATOM 1370 C CA . ILE A 1 166 ? -8.784 -3.758 15.168 1.00 91.81 166 ILE A CA 1
ATOM 1371 C C . ILE A 1 166 ? -7.605 -3.990 16.111 1.00 91.81 166 ILE A C 1
ATOM 1373 O O . ILE A 1 166 ? -7.010 -3.033 16.614 1.00 91.81 166 ILE A O 1
ATOM 1377 N N . ASP A 1 167 ? -7.218 -5.250 16.299 1.00 90.31 167 ASP A N 1
ATOM 1378 C CA . ASP A 1 167 ? -6.100 -5.585 17.175 1.00 90.31 167 ASP A CA 1
ATOM 1379 C C . ASP A 1 167 ? -4.763 -5.056 16.633 1.00 90.31 167 ASP A C 1
ATOM 1381 O O . ASP A 1 167 ? -4.469 -5.084 15.433 1.00 90.31 167 ASP A O 1
ATOM 1385 N N . LEU A 1 168 ? -3.879 -4.631 17.543 1.00 88.31 168 LEU A N 1
ATOM 1386 C CA . LEU A 1 168 ? -2.530 -4.172 17.189 1.00 88.31 168 LEU A CA 1
ATOM 1387 C C . LEU A 1 168 ? -1.680 -5.277 16.549 1.00 88.31 168 LEU A C 1
ATOM 1389 O O . LEU A 1 168 ? -0.762 -4.980 15.779 1.00 88.31 168 LEU A O 1
ATOM 1393 N N . LYS A 1 169 ? -1.951 -6.542 16.866 1.00 85.38 169 LYS A N 1
ATOM 1394 C CA . LYS A 1 169 ? -1.327 -7.705 16.232 1.00 85.38 169 LYS A CA 1
ATOM 1395 C C . LYS A 1 169 ? -2.428 -8.516 15.569 1.00 85.38 169 LYS A C 1
ATOM 1397 O O . LYS A 1 169 ? -3.356 -8.948 16.241 1.00 85.38 169 LYS A O 1
ATOM 1402 N N . LEU A 1 170 ? -2.306 -8.720 14.260 1.00 76.19 170 LEU A N 1
ATOM 1403 C CA . LEU A 1 170 ? -3.245 -9.529 13.492 1.00 76.19 170 LEU A CA 1
ATOM 1404 C C . LEU A 1 170 ? -3.050 -11.001 13.862 1.00 76.19 170 LEU A C 1
ATOM 1406 O O . LEU A 1 170 ? -2.249 -11.698 13.249 1.00 76.19 170 LEU A O 1
ATOM 1410 N N . ASN A 1 171 ? -3.755 -11.445 14.898 1.00 67.50 171 ASN A N 1
ATOM 1411 C CA . ASN A 1 171 ? -3.710 -12.827 15.373 1.00 67.50 171 ASN A CA 1
ATOM 1412 C C . ASN A 1 171 ? -4.882 -13.665 14.833 1.00 67.50 171 ASN A C 1
ATOM 1414 O O . ASN A 1 171 ? -4.834 -14.889 14.912 1.00 67.50 171 ASN A O 1
ATOM 1418 N N . VAL A 1 172 ? -5.926 -13.031 14.276 1.00 57.09 172 VAL A N 1
ATOM 1419 C CA . VAL A 1 172 ? -7.157 -13.707 13.836 1.00 57.09 172 VAL A CA 1
ATOM 1420 C C . VAL A 1 172 ? -7.588 -13.218 12.449 1.00 57.09 172 VAL A C 1
ATOM 1422 O O . VAL A 1 172 ? -7.751 -12.020 12.220 1.00 57.09 172 VAL A O 1
ATOM 1425 N N . SER A 1 173 ? -7.827 -14.150 11.521 1.00 62.91 173 SER A N 1
ATOM 1426 C CA . SER A 1 173 ? -8.323 -13.870 10.161 1.00 62.91 173 SER A CA 1
ATOM 1427 C C . SER A 1 173 ? -9.772 -13.359 10.111 1.00 62.91 173 SER A C 1
ATOM 1429 O O . SER A 1 173 ? -10.246 -12.969 9.048 1.00 62.91 173 SER A O 1
ATOM 1431 N N . SER A 1 174 ? -10.494 -13.346 11.237 1.00 69.50 174 SER A N 1
ATOM 1432 C CA . SER A 1 174 ? -11.905 -12.941 11.291 1.00 69.50 174 SER A CA 1
ATOM 1433 C C . SER A 1 174 ? -12.118 -11.425 11.263 1.00 69.50 174 SER A C 1
ATOM 1435 O O . SER A 1 174 ? -13.183 -10.981 10.843 1.00 69.50 174 SER A O 1
ATOM 1437 N N . GLN A 1 175 ? -11.128 -10.626 11.677 1.00 82.06 175 GLN A N 1
ATOM 1438 C CA . GLN A 1 175 ? -11.255 -9.162 11.746 1.00 82.06 175 GLN A CA 1
ATOM 1439 C C . GLN A 1 175 ? -11.022 -8.474 10.397 1.00 82.06 175 GLN A C 1
ATOM 1441 O O . GLN A 1 175 ? -11.581 -7.409 10.140 1.00 82.06 175 GLN A O 1
ATOM 1446 N N . ILE A 1 176 ? -10.194 -9.062 9.525 1.00 86.56 176 ILE A N 1
ATOM 1447 C CA . ILE A 1 176 ? -9.828 -8.464 8.239 1.00 86.56 176 ILE A CA 1
ATOM 1448 C C . ILE A 1 176 ? -10.027 -9.475 7.124 1.00 86.56 176 ILE A C 1
ATOM 1450 O O . ILE A 1 176 ? -9.408 -10.535 7.097 1.00 86.56 176 ILE A O 1
ATOM 1454 N N . LYS A 1 177 ? -10.830 -9.081 6.137 1.00 87.38 177 LYS A N 1
ATOM 1455 C CA . LYS A 1 177 ? -10.981 -9.807 4.881 1.00 87.38 177 LYS A CA 1
ATOM 1456 C C . LYS A 1 177 ? -10.317 -9.030 3.755 1.00 87.38 177 LYS A C 1
ATOM 1458 O O . LYS A 1 177 ? -10.721 -7.909 3.455 1.00 87.38 177 LYS A O 1
ATOM 1463 N N . LEU A 1 178 ? -9.330 -9.644 3.111 1.00 85.62 178 LEU A N 1
ATOM 1464 C CA . LEU A 1 178 ? -8.628 -9.065 1.970 1.00 85.62 178 LEU A CA 1
ATOM 1465 C C . LEU A 1 178 ? -9.148 -9.677 0.670 1.00 85.62 178 LEU A C 1
ATOM 1467 O O . LEU A 1 178 ? -9.399 -10.876 0.581 1.00 85.62 178 LEU A O 1
ATOM 1471 N N . ARG A 1 179 ? -9.333 -8.837 -0.348 1.00 86.62 179 ARG A N 1
ATOM 1472 C CA . ARG A 1 179 ? -9.623 -9.256 -1.720 1.00 86.62 179 ARG A CA 1
ATOM 1473 C C . ARG A 1 179 ? -8.837 -8.362 -2.665 1.00 86.62 179 ARG A C 1
ATOM 1475 O O . ARG A 1 179 ? -8.858 -7.145 -2.510 1.00 86.62 179 ARG A O 1
ATOM 1482 N N . SER A 1 180 ? -8.176 -8.974 -3.636 1.00 86.56 180 SER A N 1
ATOM 1483 C CA . SER A 1 180 ? -7.494 -8.286 -4.729 1.00 86.56 180 SER A CA 1
ATOM 1484 C C . SER A 1 180 ? -7.929 -8.902 -6.051 1.00 86.56 180 SER A C 1
ATOM 1486 O O . SER A 1 180 ? -8.379 -10.047 -6.091 1.00 86.56 180 SER A O 1
ATOM 1488 N N . ILE A 1 181 ? -7.788 -8.138 -7.127 1.00 86.56 181 ILE A N 1
ATOM 1489 C CA . ILE A 1 181 ? -7.775 -8.700 -8.477 1.00 86.56 181 ILE A CA 1
ATOM 1490 C C . ILE A 1 181 ? -6.459 -9.454 -8.697 1.00 86.56 181 ILE A C 1
ATOM 1492 O O . ILE A 1 181 ? -5.441 -9.102 -8.093 1.00 86.56 181 ILE A O 1
ATOM 1496 N N . ASP A 1 182 ? -6.490 -10.476 -9.550 1.00 79.12 182 ASP A N 1
ATOM 1497 C CA . ASP A 1 182 ? -5.314 -11.272 -9.909 1.00 79.12 182 ASP A CA 1
ATOM 1498 C C . ASP A 1 182 ? -4.463 -10.530 -10.952 1.00 79.12 182 ASP A C 1
ATOM 1500 O O . ASP A 1 182 ? -4.518 -10.794 -12.151 1.00 79.12 182 ASP A O 1
ATOM 1504 N N . LEU A 1 183 ? -3.746 -9.505 -10.486 1.00 72.75 183 LEU A N 1
ATOM 1505 C CA . LEU A 1 183 ? -2.750 -8.763 -11.254 1.00 72.75 183 LEU A CA 1
ATOM 1506 C C . LEU A 1 183 ? -1.497 -8.617 -10.389 1.00 72.75 183 LEU A C 1
ATOM 1508 O O . LEU A 1 183 ? -1.537 -7.950 -9.352 1.00 72.75 183 LEU A O 1
ATOM 1512 N N . GLN A 1 184 ? -0.399 -9.242 -10.822 1.00 62.34 184 GLN A N 1
ATOM 1513 C CA . GLN A 1 184 ? 0.921 -9.108 -10.195 1.00 62.34 184 GLN A CA 1
ATOM 1514 C C . GLN A 1 184 ? 1.538 -7.763 -10.554 1.00 62.34 184 GLN A C 1
ATOM 1516 O O . GLN A 1 184 ? 1.652 -7.458 -11.757 1.00 62.34 184 GLN A O 1
#

Organism: NCBI:txid133412

InterPro domains:
  IPR000560 Histidine phosphatase superfamily, clade-2 [PF00328] (61-180)
  IPR029033 Histidine phosphatase superfamily [G3DSA:3.40.50.1240] (47-184)
  IPR029033 Histidine phosphatase superfamily [SSF53254] (56-181)
  IPR033379 Histidine acid phosphatase active site [PS00616] (62-76)
  IPR050645 Histidine Acid Phosphatase [PTHR11567] (16-180)

Sequence (184 aa):
MRCSIFMSYLLCTVRMAYSLEKQHIFKNANEDYFHSLKERNFTCKAKKIESSTYTPLENSTLVFVQVLTRHGARTPIYLIQNEENDWYNCSYLKEYSAIENKNNSSQNEIRINKNYLIPKKNKHNLSRFYWEGNCALGQLTDLGKSQLKDLGKSLRNVYAEKLNFIDLKLNVSSQIKLRSIDLQ

Radius of gyration: 22.87 Å; chains: 1; bounding box: 57×59×54 Å

Secondary structure (DSSP, 8-state):
-------------------TT--SS-SSSSHHHHHHHHTS-----PPPP-TTT--PPTT--------------B--SSPPTT----B-----S--------TT--------------PPPP-TTSGGGGSPSBSPPTTPBPHHHHHHHHHHHHHHHIIIIIIT--S-SS---TTS------S--

Foldseek 3Di:
DDDDDPPDPPDPDPDDDDDPDDPDPPDPPVPVVVVVVVPDPPDDADDAAAQVPDDDDPPDDDDDDDDDDDFFDWAAQAQDPPDPDAAAFQDDPQDQDFDPDVPDPPRPRPRDDDWDDQDPDDPPDCSNSDHHHRHDRRGQGNRRVVSVVVNVVSCCSHCCPVRVVDDPDCPDPPSDDDDDDPDD

pLDDT: mean 70.89, std 21.23, range [24.5, 96.75]